Protein AF-A0A0J0XTD5-F1 (afdb_monomer)

Organism: NCBI:txid879819

Structure (mmCIF, N/CA/C/O backbone):
data_AF-A0A0J0XTD5-F1
#
_entry.id   AF-A0A0J0XTD5-F1
#
loop_
_atom_site.group_PDB
_atom_site.id
_atom_site.type_symbol
_atom_site.label_atom_id
_atom_site.label_alt_id
_atom_site.label_comp_id
_atom_site.label_asym_id
_atom_site.label_entity_id
_atom_site.label_seq_id
_atom_site.pdbx_PDB_ins_code
_atom_site.Cartn_x
_atom_site.Cartn_y
_atom_site.Cartn_z
_atom_site.occupancy
_atom_site.B_iso_or_equiv
_atom_site.auth_seq_id
_atom_site.auth_comp_id
_atom_site.auth_asym_id
_atom_site.auth_atom_id
_atom_site.pdbx_PDB_model_num
ATOM 1 N N . MET A 1 1 ? -25.592 6.032 63.368 1.00 47.72 1 MET A N 1
ATOM 2 C CA . MET A 1 1 ? -24.732 6.881 62.519 1.00 47.72 1 MET A CA 1
ATOM 3 C C . MET A 1 1 ? -25.110 6.630 61.071 1.00 47.72 1 MET A C 1
ATOM 5 O O . MET A 1 1 ? -24.790 5.576 60.544 1.00 47.72 1 MET A O 1
ATOM 9 N N . GLN A 1 2 ? -25.901 7.525 60.478 1.00 48.59 2 GLN A N 1
ATOM 10 C CA . GLN A 1 2 ? -26.311 7.424 59.077 1.00 48.59 2 GLN A CA 1
ATOM 11 C C . GLN A 1 2 ? -25.206 8.039 58.216 1.00 48.59 2 GLN A C 1
ATOM 13 O O . GLN A 1 2 ? -24.949 9.238 58.296 1.00 48.59 2 GLN A O 1
ATOM 18 N N . GLY A 1 3 ? -24.509 7.197 57.453 1.00 54.25 3 GLY A N 1
ATOM 19 C CA . GLY A 1 3 ? -23.505 7.636 56.493 1.00 54.25 3 GLY A CA 1
ATOM 20 C C . GLY A 1 3 ? -24.192 8.341 55.332 1.00 54.25 3 GLY A C 1
ATOM 21 O O . GLY A 1 3 ? -24.897 7.703 54.554 1.00 54.25 3 GLY A O 1
ATOM 22 N N . GLN A 1 4 ? -24.002 9.655 55.228 1.00 53.06 4 GLN A N 1
ATOM 23 C CA . GLN A 1 4 ? -24.397 10.401 54.042 1.00 53.06 4 GLN A CA 1
ATOM 24 C C . GLN A 1 4 ? -23.595 9.878 52.848 1.00 53.06 4 GLN A C 1
ATOM 26 O O . GLN A 1 4 ? -22.388 10.102 52.744 1.00 53.06 4 GLN A O 1
ATOM 31 N N . GLN A 1 5 ? -24.267 9.155 51.953 1.00 59.06 5 GLN A N 1
ATOM 32 C CA . GLN A 1 5 ? -23.714 8.801 50.655 1.00 59.06 5 GLN A CA 1
ATOM 33 C C . GLN A 1 5 ? -23.604 10.084 49.832 1.00 59.06 5 GLN A C 1
ATOM 35 O O . GLN A 1 5 ? -24.597 10.674 49.409 1.00 59.06 5 GLN A O 1
ATOM 40 N N . LYS A 1 6 ? -22.368 10.546 49.665 1.00 65.81 6 LYS A N 1
ATOM 41 C CA . LYS A 1 6 ? -22.015 11.700 48.847 1.00 65.81 6 LYS A CA 1
ATOM 42 C C . LYS A 1 6 ? -22.257 11.318 47.384 1.00 65.81 6 LYS A C 1
ATOM 44 O O . LYS A 1 6 ? -21.452 10.601 46.796 1.00 65.81 6 LYS A O 1
ATOM 49 N N . LEU A 1 7 ? -23.387 11.751 46.826 1.00 6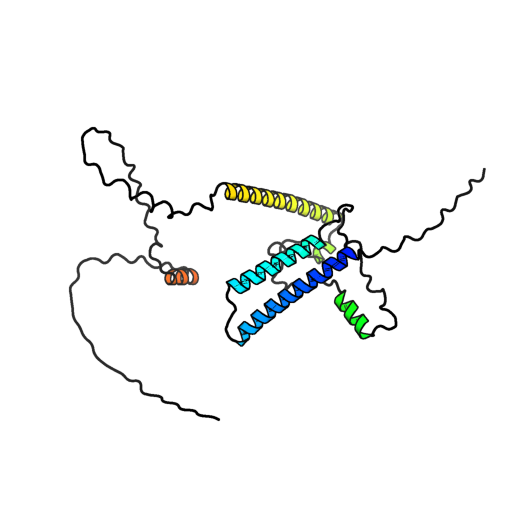3.31 7 LEU A N 1
ATOM 50 C CA . LEU A 1 7 ? -23.692 11.619 45.402 1.00 63.31 7 LEU A CA 1
ATOM 51 C C . LEU A 1 7 ? -22.594 12.341 44.615 1.00 63.31 7 LEU A C 1
ATOM 53 O O . LEU A 1 7 ? -22.475 13.565 44.677 1.00 63.31 7 LEU A O 1
ATOM 57 N N . VAL A 1 8 ? -21.747 11.573 43.933 1.00 76.06 8 VAL A N 1
ATOM 58 C CA . VAL A 1 8 ? -20.749 12.131 43.023 1.0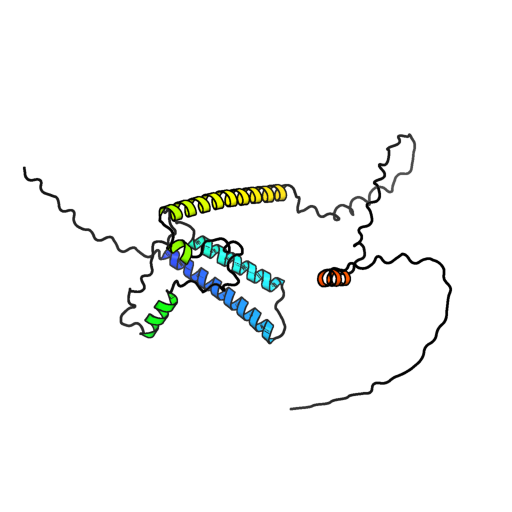0 76.06 8 VAL A CA 1
ATOM 59 C C . VAL A 1 8 ? -21.522 12.702 41.831 1.00 76.06 8 VAL A C 1
ATOM 61 O O . VAL A 1 8 ? -22.311 11.967 41.233 1.00 76.06 8 VAL A O 1
ATOM 64 N N . PRO A 1 9 ? -21.366 13.995 41.500 1.00 71.69 9 PRO A N 1
ATOM 65 C CA . PRO A 1 9 ? -22.047 14.577 40.355 1.00 71.69 9 PRO A CA 1
ATOM 66 C C . PRO A 1 9 ? -21.631 13.821 39.093 1.00 71.69 9 PRO A C 1
ATOM 68 O O . PRO A 1 9 ? -20.442 13.686 38.801 1.00 71.69 9 PRO A O 1
ATOM 71 N N . PHE A 1 10 ? -22.621 13.301 38.368 1.00 71.44 10 PHE A N 1
ATOM 72 C CA . PHE A 1 10 ? -22.417 12.693 37.062 1.00 71.44 10 PHE A CA 1
ATOM 73 C C . PHE A 1 10 ? -21.942 13.786 36.102 1.00 71.44 10 PHE A C 1
ATOM 75 O O . PHE A 1 10 ? -22.726 14.621 35.653 1.00 71.44 10 PHE A O 1
ATOM 82 N N . VAL A 1 11 ? -20.638 13.815 35.836 1.00 72.75 11 VAL A N 1
ATOM 83 C CA . VAL A 1 11 ? -20.057 14.650 34.788 1.00 72.75 11 VAL A CA 1
ATOM 84 C C . VAL A 1 11 ? -20.142 13.836 33.499 1.00 72.75 11 VAL A C 1
ATOM 86 O O . VAL A 1 11 ? -19.508 12.779 33.430 1.00 72.75 11 VAL A O 1
ATOM 89 N N . PRO A 1 12 ? -20.930 14.260 32.494 1.00 65.44 12 PRO A N 1
ATOM 90 C CA . PRO A 1 12 ? -20.947 13.566 31.217 1.00 65.44 12 PRO A CA 1
ATOM 91 C C . PRO A 1 12 ? -19.528 13.576 30.625 1.00 65.44 12 PRO A C 1
ATOM 93 O O . PRO A 1 12 ? -18.837 14.596 30.729 1.00 65.44 12 PRO A O 1
ATOM 96 N N . PRO A 1 13 ? -19.066 12.463 30.027 1.00 68.81 13 PRO A N 1
ATOM 97 C CA . PRO A 1 13 ? -17.755 12.422 29.397 1.00 68.81 13 PRO A CA 1
ATOM 98 C C . PRO A 1 13 ? -17.677 13.517 28.332 1.00 68.81 13 PRO A C 1
ATOM 100 O O . PRO A 1 13 ? -18.601 13.685 27.531 1.00 68.81 13 PRO A O 1
ATOM 103 N N . ALA A 1 14 ? -16.587 14.287 28.353 1.00 61.84 14 ALA A N 1
ATOM 104 C CA . ALA A 1 14 ? -16.346 15.317 27.355 1.00 61.84 14 ALA A CA 1
ATOM 105 C C . ALA A 1 14 ? -16.424 14.698 25.946 1.00 61.84 14 ALA A C 1
ATOM 107 O O . ALA A 1 14 ? -15.951 13.572 25.754 1.00 61.84 14 ALA A O 1
ATOM 108 N N . PRO A 1 15 ? -17.019 15.397 24.964 1.00 59.22 15 PRO A N 1
ATOM 109 C CA . PRO A 1 15 ? -17.103 14.885 23.606 1.00 59.22 15 PRO A CA 1
ATOM 110 C C . PRO A 1 15 ? -15.694 14.599 23.088 1.00 59.22 15 PRO A C 1
ATOM 112 O O . PRO A 1 15 ? -14.804 15.445 23.183 1.00 59.22 15 PRO A O 1
ATOM 115 N N . VAL A 1 16 ? -15.494 13.392 22.558 1.00 62.69 16 VAL A N 1
ATOM 116 C CA . VAL A 1 16 ? -14.210 12.964 21.999 1.00 62.69 16 VAL A CA 1
ATOM 117 C C . VAL A 1 16 ? -13.894 13.877 20.812 1.00 62.69 16 VAL A C 1
ATOM 119 O O . VAL A 1 16 ? -14.582 13.847 19.790 1.00 62.69 16 VAL A O 1
ATOM 122 N N . GLY A 1 17 ? -12.913 14.764 20.974 1.00 64.75 17 GLY A N 1
ATOM 123 C CA . GLY A 1 17 ? -12.526 15.714 19.937 1.00 64.75 17 GLY A CA 1
ATOM 124 C C . GLY A 1 17 ? -11.797 14.986 18.818 1.00 64.75 17 GLY A C 1
ATOM 125 O O . GLY A 1 17 ? -10.752 14.402 19.069 1.00 64.75 17 GLY A O 1
ATOM 126 N N . ILE A 1 18 ? -12.335 15.020 17.596 1.00 68.50 18 ILE A N 1
ATOM 127 C CA . ILE A 1 18 ? -11.693 14.443 16.403 1.00 68.50 18 ILE A CA 1
ATOM 128 C C . ILE A 1 18 ? -10.235 14.931 16.345 1.00 68.50 18 ILE A C 1
ATOM 130 O O . ILE A 1 18 ? -10.001 16.124 16.567 1.00 68.50 18 ILE A O 1
ATOM 134 N N . PRO A 1 19 ? -9.243 14.071 16.045 1.00 73.88 19 PRO A N 1
ATOM 135 C CA . PRO A 1 19 ? -7.852 14.478 15.976 1.00 73.88 19 PRO A CA 1
ATOM 136 C C . PRO A 1 19 ? -7.659 15.219 14.651 1.00 73.88 19 PRO A C 1
ATOM 138 O O . PRO A 1 19 ? -7.168 14.666 13.669 1.00 73.88 19 PRO A O 1
ATOM 141 N N . ILE A 1 20 ? -8.093 16.483 14.621 1.00 76.69 20 ILE A N 1
ATOM 142 C CA . ILE A 1 20 ? -8.143 17.332 13.425 1.00 76.69 20 ILE A CA 1
ATOM 143 C C . ILE A 1 20 ? -6.776 17.369 12.740 1.00 76.69 20 ILE A C 1
ATOM 145 O O . ILE A 1 20 ? -6.716 17.267 11.523 1.00 76.69 20 ILE A O 1
ATOM 149 N N . ALA A 1 21 ? -5.685 17.414 13.509 1.00 78.12 21 ALA A N 1
ATOM 150 C CA . ALA A 1 21 ? -4.327 17.389 12.971 1.00 78.12 21 ALA A CA 1
ATOM 151 C C . ALA A 1 21 ? -4.025 16.117 12.154 1.00 78.12 21 ALA A C 1
ATOM 153 O O . ALA A 1 21 ? -3.429 16.209 11.086 1.00 78.12 21 ALA A O 1
ATOM 154 N N . ALA A 1 22 ? -4.477 14.943 12.613 1.00 77.12 22 ALA A N 1
ATOM 155 C CA . ALA A 1 22 ? -4.271 13.682 11.898 1.00 77.12 22 ALA A CA 1
ATOM 156 C C . ALA A 1 22 ? -5.112 13.612 10.614 1.00 77.12 22 ALA A C 1
ATOM 158 O O . ALA A 1 22 ? -4.646 13.123 9.586 1.00 77.12 22 AL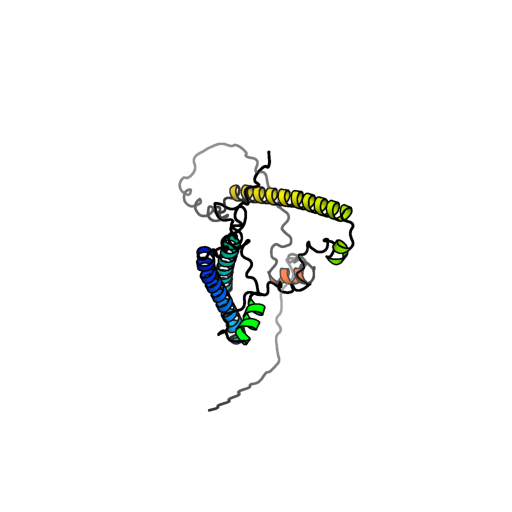A A O 1
ATOM 159 N N . VAL A 1 23 ? -6.338 14.142 10.652 1.00 79.38 23 VAL A N 1
ATOM 160 C CA . VAL A 1 23 ? -7.208 14.235 9.469 1.00 79.38 23 VAL A CA 1
ATOM 161 C C . VAL A 1 23 ? -6.644 15.237 8.455 1.00 79.38 23 VAL A C 1
ATOM 163 O O . VAL A 1 23 ? -6.591 14.943 7.263 1.00 79.38 23 VAL A O 1
ATOM 166 N N . GLN A 1 24 ? -6.161 16.391 8.921 1.00 83.88 24 GLN A N 1
ATOM 167 C CA . GLN A 1 24 ? -5.566 17.434 8.083 1.00 83.88 24 GLN A CA 1
ATOM 168 C C . GLN A 1 24 ? -4.297 16.972 7.363 1.00 83.88 24 GLN A C 1
ATOM 170 O O . GLN A 1 24 ? -4.036 17.452 6.266 1.00 83.88 24 GLN A O 1
ATOM 175 N N . SER A 1 25 ? -3.529 16.038 7.929 1.00 83.44 25 SER A N 1
ATOM 176 C CA . SER A 1 25 ? -2.391 15.423 7.235 1.00 83.44 25 SER A CA 1
ATOM 177 C C . SER A 1 25 ? -2.792 14.253 6.334 1.00 83.44 25 SER A C 1
ATOM 179 O O . SER A 1 25 ? -2.176 14.058 5.289 1.00 83.44 25 SER A O 1
ATOM 181 N N . LEU A 1 26 ? -3.823 13.484 6.705 1.00 84.12 26 LEU A N 1
ATOM 182 C CA . LEU A 1 26 ? -4.272 12.321 5.935 1.00 84.12 26 LEU A CA 1
ATOM 183 C C . LEU A 1 26 ? -4.930 12.725 4.609 1.00 84.12 26 LEU A C 1
ATOM 185 O O . LEU A 1 26 ? -4.644 12.127 3.575 1.00 84.12 26 LEU A O 1
ATOM 189 N N . VAL A 1 27 ? -5.796 13.742 4.624 1.00 85.62 27 VAL A N 1
ATOM 190 C CA . VAL A 1 27 ? -6.569 14.154 3.439 1.00 85.62 27 VAL A CA 1
ATOM 191 C C . VAL A 1 27 ? -5.666 14.556 2.259 1.00 85.62 27 VAL A C 1
ATOM 193 O O . VAL A 1 27 ? -5.860 14.011 1.171 1.00 85.62 27 VAL A O 1
ATOM 196 N N . PRO A 1 28 ? -4.640 15.416 2.422 1.00 87.75 28 PRO A N 1
ATOM 197 C CA . PRO A 1 28 ? -3.710 15.736 1.338 1.00 87.75 28 PRO A CA 1
ATOM 198 C C . PRO A 1 28 ? -2.923 14.517 0.833 1.00 87.75 28 PRO A C 1
ATOM 200 O O . PRO A 1 28 ? -2.685 14.389 -0.369 1.00 87.75 28 PRO A O 1
ATOM 203 N N . GLN A 1 29 ? -2.538 13.593 1.721 1.00 85.12 29 GLN A N 1
ATOM 204 C CA . GLN A 1 29 ? -1.819 12.374 1.328 1.00 85.12 29 GLN A CA 1
ATOM 205 C C . GLN A 1 29 ? -2.706 11.422 0.512 1.00 85.12 29 GLN A C 1
ATOM 207 O O . GLN A 1 29 ? -2.264 10.868 -0.494 1.00 85.12 29 GLN A O 1
ATOM 212 N N . LEU A 1 30 ? -3.977 11.271 0.891 1.00 88.44 30 LEU A N 1
ATOM 213 C CA . LEU A 1 30 ? -4.950 10.516 0.101 1.00 88.44 30 LEU A CA 1
ATOM 214 C C . LEU A 1 30 ? -5.196 11.179 -1.256 1.00 88.44 30 LEU A C 1
ATOM 216 O O . LEU A 1 30 ? -5.129 10.501 -2.275 1.00 88.44 30 LEU A O 1
ATOM 220 N N . ALA A 1 31 ? -5.408 12.497 -1.289 1.00 89.31 31 ALA A N 1
ATOM 221 C CA . ALA A 1 31 ? -5.654 13.234 -2.528 1.00 89.31 31 ALA A CA 1
ATOM 222 C C . ALA A 1 31 ? -4.495 13.097 -3.529 1.00 89.31 31 ALA A C 1
ATOM 224 O O . ALA A 1 31 ? -4.711 12.821 -4.707 1.00 89.31 31 ALA A O 1
ATOM 225 N N . THR A 1 32 ? -3.256 13.235 -3.053 1.00 89.75 32 THR A N 1
ATOM 226 C CA . THR A 1 32 ? -2.055 13.062 -3.887 1.00 89.75 32 THR A CA 1
ATOM 227 C C . THR A 1 32 ? -1.895 11.626 -4.387 1.00 89.75 32 THR A C 1
ATOM 229 O O . THR A 1 32 ? -1.539 11.424 -5.545 1.00 89.75 32 THR A O 1
ATOM 232 N N . THR A 1 33 ? -2.212 10.626 -3.562 1.00 89.88 33 THR A N 1
ATOM 233 C CA . THR A 1 33 ? -2.178 9.208 -3.963 1.00 89.88 33 THR A CA 1
ATOM 234 C C . THR A 1 33 ? -3.253 8.885 -5.004 1.00 89.88 33 THR A C 1
ATOM 236 O O . THR A 1 33 ? -2.969 8.205 -5.985 1.00 89.88 33 THR A O 1
ATOM 239 N N . ILE A 1 34 ? -4.472 9.408 -4.838 1.00 90.00 34 ILE A N 1
ATOM 240 C CA . ILE A 1 34 ? -5.562 9.256 -5.816 1.00 90.00 34 ILE A CA 1
ATOM 241 C C . ILE A 1 34 ? -5.163 9.880 -7.155 1.00 90.00 34 ILE A C 1
ATOM 243 O O . ILE A 1 34 ? -5.268 9.228 -8.190 1.00 90.00 34 ILE A O 1
ATOM 247 N N . ASN A 1 35 ? -4.624 11.100 -7.132 1.00 92.38 35 ASN A N 1
ATOM 248 C CA . ASN A 1 35 ? -4.185 11.779 -8.346 1.00 92.38 35 ASN A CA 1
ATOM 249 C C . ASN A 1 35 ? -3.097 10.994 -9.104 1.00 92.38 35 ASN A C 1
ATOM 251 O O . ASN A 1 35 ? -3.114 10.939 -10.334 1.00 92.38 35 ASN A O 1
ATOM 255 N N . ASP A 1 36 ? -2.167 10.348 -8.396 1.00 90.38 36 ASP A N 1
ATOM 256 C CA . ASP A 1 36 ? -1.168 9.487 -9.038 1.00 90.38 36 ASP A CA 1
ATOM 257 C C . ASP A 1 36 ? -1.796 8.248 -9.686 1.00 90.38 36 ASP A C 1
ATOM 259 O O . ASP A 1 36 ? -1.406 7.880 -10.797 1.00 90.38 36 ASP A O 1
ATOM 263 N N . ILE A 1 37 ? -2.769 7.617 -9.016 1.00 92.31 37 ILE A N 1
ATOM 264 C CA . ILE A 1 37 ? -3.512 6.470 -9.556 1.00 92.31 37 ILE A CA 1
ATOM 265 C C . ILE A 1 37 ? -4.235 6.879 -10.837 1.00 92.31 37 ILE A C 1
ATOM 267 O O . ILE A 1 37 ? -4.151 6.173 -11.842 1.00 92.31 37 ILE A O 1
ATOM 271 N N . ASP A 1 38 ? -4.917 8.020 -10.826 1.00 92.38 38 ASP A N 1
ATOM 272 C CA . ASP A 1 38 ? -5.653 8.506 -11.991 1.00 92.38 38 ASP A CA 1
ATOM 273 C C . ASP A 1 38 ? -4.710 8.900 -13.130 1.00 92.38 38 ASP A C 1
ATOM 275 O O . ASP A 1 38 ? -4.982 8.604 -14.297 1.00 92.38 38 ASP A O 1
ATOM 279 N N . THR A 1 39 ? -3.546 9.467 -12.808 1.00 89.75 39 THR A N 1
ATOM 280 C CA . THR A 1 39 ? -2.500 9.746 -13.798 1.00 89.75 39 THR A CA 1
ATOM 281 C C . THR A 1 39 ? -1.980 8.451 -14.430 1.00 89.75 39 THR A C 1
ATOM 283 O O . THR A 1 39 ? -1.859 8.372 -15.654 1.00 89.75 39 THR A O 1
ATOM 286 N N . LEU A 1 40 ? -1.711 7.415 -13.628 1.00 90.44 40 LEU A N 1
ATOM 287 C CA . LEU A 1 40 ? -1.269 6.106 -14.117 1.00 90.44 40 LEU A CA 1
ATOM 288 C C . LEU A 1 40 ? -2.343 5.445 -14.992 1.00 90.44 40 LEU A C 1
ATOM 290 O O . LEU A 1 40 ? -2.041 4.980 -16.089 1.00 90.44 40 LEU A O 1
ATOM 294 N N . LYS A 1 41 ? -3.607 5.458 -14.554 1.00 91.38 41 LYS A N 1
ATOM 295 C CA . LYS A 1 41 ? -4.744 4.960 -15.344 1.00 91.38 41 LYS A CA 1
ATOM 296 C C . LYS A 1 41 ? -4.860 5.684 -16.678 1.00 91.38 41 LYS A C 1
ATOM 298 O O . LYS A 1 41 ? -5.023 5.036 -17.708 1.00 91.38 41 LYS A O 1
ATOM 303 N N . THR A 1 42 ? -4.738 7.010 -16.668 1.00 90.62 42 THR A N 1
ATOM 304 C CA . THR A 1 42 ? -4.802 7.827 -17.884 1.00 90.62 42 THR A CA 1
ATOM 305 C C . THR A 1 42 ? -3.699 7.420 -18.857 1.00 90.62 42 THR A C 1
ATOM 307 O O . THR A 1 42 ? -3.978 7.207 -20.032 1.00 90.62 42 THR A O 1
ATOM 310 N N . GLN A 1 43 ? -2.473 7.204 -18.378 1.00 88.25 43 GLN A N 1
ATOM 311 C CA . GLN A 1 43 ? -1.361 6.750 -19.218 1.00 88.25 43 GLN A CA 1
ATOM 312 C C . GLN A 1 43 ? -1.566 5.349 -19.793 1.00 88.25 43 GLN A C 1
ATOM 314 O O . GLN A 1 43 ? -1.309 5.133 -20.976 1.00 88.25 43 GLN A O 1
ATOM 319 N N . LEU A 1 44 ? -2.075 4.416 -18.987 1.00 89.00 44 LEU A N 1
ATOM 320 C CA . LEU A 1 44 ? -2.417 3.072 -19.453 1.00 89.00 44 LEU A CA 1
ATOM 321 C C . LEU A 1 44 ? -3.527 3.119 -20.513 1.00 89.00 44 LEU A C 1
ATOM 323 O O . LEU A 1 44 ? -3.434 2.453 -21.542 1.00 89.00 44 LEU A O 1
ATOM 327 N N . SER A 1 45 ? -4.549 3.952 -20.301 1.00 89.81 45 SER A N 1
ATOM 328 C CA . SER A 1 45 ? -5.642 4.126 -21.261 1.00 89.81 45 SER A CA 1
ATOM 329 C C . SER A 1 45 ? -5.187 4.806 -22.557 1.00 89.81 45 SER A C 1
ATOM 331 O O . SER A 1 45 ? -5.584 4.381 -23.639 1.00 89.81 45 SER A O 1
ATOM 333 N N . ALA A 1 46 ? -4.299 5.801 -22.472 1.00 86.25 46 ALA A N 1
ATOM 334 C CA . ALA A 1 46 ? -3.745 6.494 -23.630 1.00 86.25 46 ALA A CA 1
ATOM 335 C C . ALA A 1 46 ? -2.863 5.567 -24.479 1.00 86.25 46 ALA A C 1
ATOM 337 O O . ALA A 1 46 ? -2.938 5.613 -25.707 1.00 86.25 46 ALA A O 1
ATOM 338 N N . GLY A 1 47 ? -2.084 4.689 -23.837 1.00 82.31 47 GLY A N 1
ATOM 339 C CA . GLY A 1 47 ? -1.284 3.685 -24.539 1.00 82.31 47 GLY A CA 1
ATOM 340 C C . GLY A 1 47 ? -2.134 2.655 -25.283 1.00 82.31 47 GLY A C 1
ATOM 341 O O . GLY A 1 47 ? -1.779 2.251 -26.388 1.00 82.31 47 GLY A O 1
ATOM 342 N N . ASN A 1 48 ? -3.301 2.302 -24.735 1.00 81.81 48 ASN A N 1
ATOM 343 C CA . ASN A 1 48 ? -4.244 1.398 -25.394 1.00 81.81 48 ASN A CA 1
ATOM 344 C C . ASN A 1 48 ? -4.884 2.019 -26.652 1.00 81.81 48 ASN A C 1
ATOM 346 O O . ASN A 1 48 ? -5.130 1.318 -27.627 1.00 81.81 48 ASN A O 1
ATOM 350 N N . VAL A 1 49 ? -5.144 3.332 -26.650 1.00 84.88 49 VAL A N 1
ATOM 351 C CA . VAL A 1 49 ? -5.780 4.028 -27.786 1.00 84.88 49 VAL A CA 1
ATOM 352 C C . VAL A 1 49 ? -4.778 4.356 -28.897 1.00 84.88 49 VAL A C 1
ATOM 354 O O . VAL A 1 49 ? -5.111 4.238 -30.073 1.00 84.88 49 VAL A O 1
ATOM 357 N N . ASN A 1 50 ? -3.547 4.734 -28.545 1.00 82.75 50 ASN A N 1
ATOM 358 C CA . ASN A 1 50 ? -2.543 5.197 -29.512 1.00 82.75 50 ASN A CA 1
ATOM 359 C C . ASN A 1 50 ? -1.552 4.106 -29.957 1.00 82.75 50 ASN A C 1
ATOM 361 O O . ASN A 1 50 ? -0.617 4.410 -30.696 1.00 82.75 50 ASN A O 1
ATOM 365 N N . ALA A 1 51 ? -1.712 2.865 -29.476 1.00 80.00 51 ALA A N 1
ATOM 366 C CA . ALA A 1 51 ? -0.765 1.749 -29.631 1.00 80.00 51 ALA A CA 1
ATOM 367 C C . ALA A 1 51 ? 0.674 2.046 -29.152 1.00 80.00 51 ALA A C 1
ATOM 369 O O . ALA A 1 51 ? 1.590 1.252 -29.362 1.00 80.00 51 ALA A O 1
ATOM 370 N N . THR A 1 52 ? 0.884 3.176 -28.480 1.00 82.50 52 THR A N 1
ATOM 371 C CA . THR A 1 52 ? 2.155 3.591 -27.898 1.00 82.50 52 THR A CA 1
ATOM 372 C C . THR A 1 52 ? 2.089 3.373 -26.399 1.00 82.50 52 THR A C 1
ATOM 374 O O . THR A 1 52 ? 1.712 4.251 -25.622 1.00 82.50 52 THR A O 1
ATOM 377 N N . PHE A 1 53 ? 2.429 2.159 -25.973 1.00 84.31 53 PHE A N 1
ATOM 378 C CA . PHE A 1 53 ? 2.585 1.893 -24.550 1.00 84.31 53 PHE A CA 1
ATOM 379 C C . PHE A 1 53 ? 3.688 2.791 -23.969 1.00 84.31 53 PHE A C 1
ATOM 381 O O . PHE A 1 53 ? 4.724 2.983 -24.6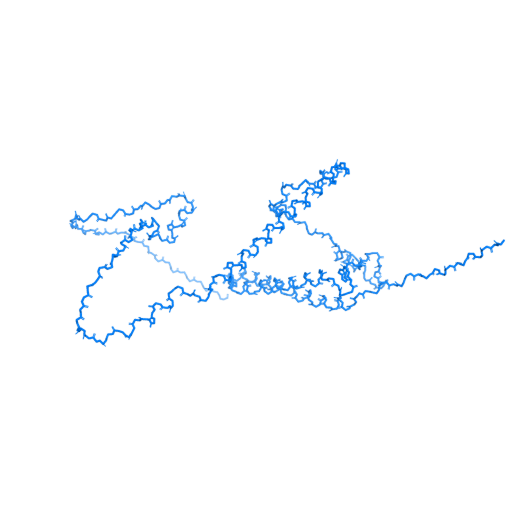14 1.00 84.31 53 PHE A O 1
ATOM 388 N N . PRO A 1 54 ? 3.488 3.358 -22.765 1.00 87.62 54 PRO A N 1
ATOM 389 C CA . PRO A 1 54 ? 4.562 4.050 -22.066 1.00 87.62 54 PRO A CA 1
ATOM 390 C C . PRO A 1 54 ? 5.752 3.105 -21.875 1.00 87.62 54 PRO A C 1
ATOM 392 O O . PRO A 1 54 ? 5.574 1.892 -21.738 1.00 87.62 54 PRO A O 1
ATOM 395 N N . SER A 1 55 ? 6.968 3.660 -21.852 1.00 90.38 55 SER A N 1
ATOM 396 C CA . SER A 1 55 ? 8.160 2.851 -21.608 1.00 90.38 55 SER A CA 1
ATOM 397 C C . SER A 1 55 ? 8.047 2.126 -20.268 1.00 90.38 55 SER A C 1
ATOM 399 O O . SER A 1 55 ? 7.473 2.649 -19.304 1.00 90.38 55 SER A O 1
ATOM 401 N N . TRP A 1 56 ? 8.611 0.921 -20.206 1.00 91.50 56 TRP A N 1
ATOM 402 C CA . TRP A 1 56 ? 8.630 0.120 -18.986 1.00 91.50 56 TRP A CA 1
ATOM 403 C C . TRP A 1 56 ? 9.236 0.891 -17.807 1.00 91.50 56 TRP A C 1
ATOM 405 O O . TRP A 1 56 ? 8.668 0.886 -16.718 1.00 91.50 56 TRP A O 1
ATOM 415 N N . ASP A 1 57 ? 10.296 1.664 -18.050 1.00 93.62 57 ASP A N 1
ATOM 416 C CA . ASP A 1 57 ? 10.913 2.528 -17.039 1.00 93.62 57 ASP A CA 1
ATOM 417 C C . ASP A 1 57 ? 9.945 3.584 -16.495 1.00 93.62 57 ASP A C 1
ATOM 419 O O . ASP A 1 57 ? 9.882 3.805 -15.286 1.00 93.62 57 ASP A O 1
ATOM 423 N N . THR A 1 58 ? 9.125 4.197 -17.358 1.00 89.25 58 THR A N 1
ATOM 424 C CA . THR A 1 58 ? 8.120 5.186 -16.927 1.00 89.25 58 THR A CA 1
ATOM 425 C C . THR A 1 58 ? 7.050 4.535 -16.053 1.00 89.25 58 THR A C 1
ATOM 427 O O . THR A 1 58 ? 6.623 5.114 -15.049 1.00 89.25 58 THR A O 1
ATOM 430 N N . LEU A 1 59 ? 6.611 3.326 -16.418 1.00 90.81 59 LEU A N 1
ATOM 431 C CA . LEU A 1 59 ? 5.647 2.561 -15.630 1.00 90.81 59 LEU A CA 1
ATOM 432 C C . LEU A 1 59 ? 6.232 2.160 -14.276 1.00 90.81 59 LEU A C 1
ATOM 434 O O . LEU A 1 59 ? 5.588 2.388 -13.252 1.00 90.81 59 LEU A O 1
ATOM 438 N N . LEU A 1 60 ? 7.457 1.630 -14.252 1.00 92.19 60 LEU A N 1
ATOM 439 C CA . LEU A 1 60 ? 8.150 1.251 -13.022 1.00 92.19 60 LEU A CA 1
ATOM 440 C C . LEU A 1 60 ? 8.389 2.448 -12.104 1.00 92.19 60 LEU A C 1
ATOM 442 O O . LEU A 1 60 ? 8.105 2.368 -10.910 1.00 92.19 60 LEU A O 1
ATOM 446 N N . GLN A 1 61 ? 8.858 3.576 -12.637 1.00 92.69 61 GLN A N 1
ATOM 447 C CA . GLN A 1 61 ? 9.070 4.797 -11.860 1.00 92.69 61 GLN A CA 1
ATOM 448 C C . GLN A 1 61 ? 7.766 5.284 -11.210 1.00 92.69 61 GLN A C 1
ATOM 450 O O . GLN A 1 61 ? 7.746 5.686 -10.046 1.00 92.69 61 GLN A O 1
ATOM 455 N N . ARG A 1 62 ? 6.644 5.227 -11.934 1.00 89.81 62 ARG A N 1
ATOM 456 C CA . ARG A 1 62 ? 5.340 5.639 -11.390 1.00 89.81 62 ARG A CA 1
ATOM 457 C C . ARG A 1 62 ? 4.784 4.637 -10.394 1.00 89.81 62 ARG A C 1
ATOM 459 O O . ARG A 1 62 ? 4.237 5.044 -9.373 1.00 89.81 62 ARG A O 1
ATOM 466 N N . TYR A 1 63 ? 4.955 3.348 -10.661 1.00 92.44 63 TYR A N 1
ATOM 467 C CA . TYR A 1 63 ? 4.540 2.291 -9.752 1.00 92.44 63 TYR A CA 1
ATOM 468 C C . TYR A 1 63 ? 5.315 2.343 -8.431 1.00 92.44 63 TYR A C 1
ATOM 470 O O . TYR A 1 63 ? 4.711 2.287 -7.366 1.00 92.44 63 TYR A O 1
ATOM 478 N N . THR A 1 64 ? 6.636 2.511 -8.479 1.00 92.81 64 THR A N 1
ATOM 479 C CA . THR A 1 64 ? 7.481 2.638 -7.280 1.00 92.81 64 THR A CA 1
ATOM 480 C C . THR A 1 64 ? 7.132 3.881 -6.464 1.00 92.81 64 THR A C 1
ATOM 482 O O . THR A 1 64 ? 7.011 3.796 -5.240 1.00 92.81 64 THR A O 1
ATOM 485 N N . LEU A 1 65 ? 6.874 5.015 -7.124 1.00 90.81 65 LEU A N 1
ATOM 486 C CA . LEU A 1 65 ? 6.391 6.224 -6.460 1.00 90.81 65 LEU A CA 1
ATOM 487 C C . LEU A 1 65 ? 5.041 5.972 -5.773 1.00 90.81 65 LEU A C 1
ATOM 489 O O . LEU A 1 65 ? 4.903 6.267 -4.583 1.00 90.81 65 LEU A O 1
ATOM 493 N N . LEU A 1 66 ? 4.078 5.367 -6.472 1.00 92.31 66 LEU A N 1
ATOM 494 C CA . LEU A 1 66 ? 2.771 5.028 -5.908 1.00 92.31 66 LEU A CA 1
ATOM 495 C C . LEU A 1 66 ? 2.907 4.077 -4.711 1.00 92.31 66 LEU A C 1
ATOM 497 O O . LEU A 1 66 ? 2.317 4.317 -3.658 1.00 92.31 66 LEU A O 1
ATOM 501 N N . LEU A 1 67 ? 3.731 3.036 -4.840 1.00 91.12 67 LEU A N 1
ATOM 502 C CA . LEU A 1 67 ? 3.999 2.070 -3.780 1.00 91.12 67 LEU A CA 1
ATOM 503 C C . LEU A 1 67 ? 4.580 2.755 -2.538 1.00 91.12 67 LEU A C 1
ATOM 505 O O . LEU A 1 67 ? 4.111 2.500 -1.429 1.00 91.12 67 LEU A O 1
ATOM 509 N N . SER A 1 68 ? 5.537 3.671 -2.711 1.00 90.00 68 SER A N 1
ATOM 510 C CA . SER A 1 68 ? 6.122 4.428 -1.597 1.00 90.00 68 SER A CA 1
ATOM 511 C C . SER A 1 68 ? 5.078 5.281 -0.861 1.00 90.00 68 SER A C 1
ATOM 513 O O . SER A 1 68 ? 5.074 5.342 0.371 1.00 90.00 68 SER A O 1
ATOM 515 N N . ARG A 1 69 ? 4.131 5.886 -1.593 1.00 89.06 69 ARG A N 1
ATOM 516 C CA . ARG A 1 69 ? 3.045 6.685 -1.006 1.00 89.06 69 ARG A CA 1
ATOM 517 C C . ARG A 1 69 ? 2.032 5.818 -0.272 1.00 89.06 69 ARG A C 1
ATOM 519 O O . ARG A 1 69 ? 1.659 6.156 0.849 1.00 89.06 69 ARG A O 1
ATOM 526 N N . VAL A 1 70 ? 1.645 4.678 -0.844 1.00 89.50 70 VAL A N 1
ATOM 527 C CA . VAL A 1 70 ? 0.755 3.708 -0.186 1.00 89.50 70 VAL A CA 1
ATOM 528 C C . VAL A 1 70 ? 1.394 3.164 1.092 1.00 89.50 70 VAL A C 1
ATOM 530 O O . VAL A 1 70 ? 0.728 3.082 2.122 1.00 89.50 70 VAL A O 1
ATOM 533 N N . GLN A 1 71 ? 2.692 2.858 1.071 1.00 88.69 71 GLN A N 1
ATOM 534 C CA . GLN A 1 71 ? 3.424 2.440 2.269 1.00 88.69 71 GLN A CA 1
ATOM 535 C C . GLN A 1 71 ? 3.478 3.549 3.326 1.00 88.69 71 GLN A C 1
ATOM 537 O O . GLN A 1 71 ? 3.268 3.274 4.508 1.00 88.69 71 GLN A O 1
ATOM 542 N N . SER A 1 72 ? 3.707 4.801 2.919 1.00 86.25 72 SER A N 1
ATOM 543 C CA . SER A 1 72 ? 3.679 5.962 3.817 1.00 86.25 72 SER A CA 1
ATOM 544 C C . SER A 1 72 ? 2.303 6.152 4.465 1.00 86.25 72 SER A C 1
ATOM 546 O O . SER A 1 72 ? 2.213 6.270 5.686 1.00 86.25 72 SER A O 1
ATOM 548 N N . LEU A 1 73 ? 1.227 6.076 3.674 1.00 86.44 73 LEU A N 1
ATOM 549 C CA . LEU A 1 73 ? -0.158 6.124 4.152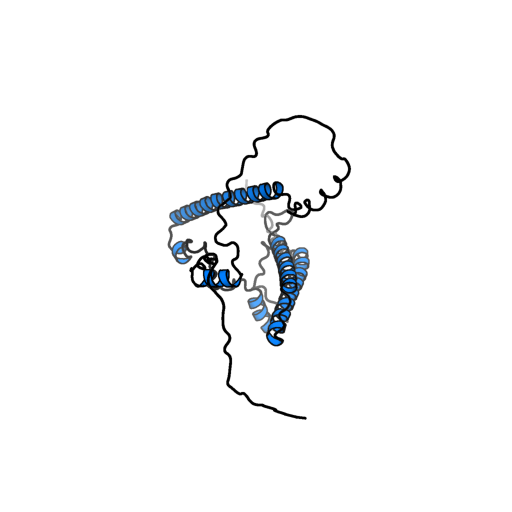 1.00 86.44 73 LEU A CA 1
ATOM 550 C C . LEU A 1 73 ? -0.460 4.980 5.120 1.00 86.44 73 LEU A C 1
ATOM 552 O O . LEU A 1 73 ? -0.977 5.211 6.211 1.00 86.44 73 LEU A O 1
ATOM 556 N N . SER A 1 74 ? -0.096 3.752 4.750 1.00 87.62 74 SER A N 1
ATOM 557 C CA . SER A 1 74 ? -0.275 2.576 5.600 1.00 87.62 74 SER A CA 1
ATOM 558 C C . SER A 1 74 ? 0.440 2.760 6.933 1.00 87.62 74 SER A C 1
ATOM 560 O O . SER A 1 74 ? -0.154 2.513 7.980 1.00 87.62 74 SER A O 1
ATOM 562 N N . LYS A 1 75 ? 1.693 3.230 6.906 1.00 85.75 75 LYS A N 1
ATOM 563 C CA . LYS A 1 75 ? 2.479 3.500 8.109 1.00 85.75 75 LYS A CA 1
ATOM 564 C C . LYS A 1 75 ? 1.833 4.600 8.943 1.00 85.75 75 LYS A C 1
ATOM 566 O O . LYS A 1 75 ? 1.727 4.442 10.153 1.00 85.75 75 LYS A O 1
ATOM 571 N N . PHE A 1 76 ? 1.372 5.684 8.327 1.00 83.81 76 PHE A N 1
ATOM 572 C CA . PHE A 1 76 ? 0.700 6.777 9.028 1.00 83.81 76 PHE A CA 1
ATOM 573 C C . PHE A 1 76 ? -0.563 6.295 9.756 1.00 83.81 76 PHE A C 1
ATOM 575 O O . PHE A 1 76 ? -0.751 6.606 10.929 1.00 83.81 76 PHE A O 1
ATOM 582 N N . ILE A 1 77 ? -1.384 5.476 9.093 1.00 82.38 77 ILE A N 1
ATOM 583 C CA . ILE A 1 77 ? -2.622 4.923 9.660 1.00 82.38 77 ILE A CA 1
ATOM 584 C C . ILE A 1 77 ? -2.324 3.914 10.778 1.00 82.38 77 ILE A C 1
ATOM 586 O O . ILE A 1 77 ? -3.050 3.873 11.769 1.00 82.38 77 ILE A O 1
ATOM 590 N N . SER A 1 78 ? -1.262 3.113 10.647 1.00 82.25 78 SER A N 1
ATOM 591 C CA . SER A 1 78 ? -0.912 2.080 11.628 1.00 82.25 78 SER A CA 1
ATOM 592 C C . SER A 1 78 ? -0.062 2.581 12.799 1.00 82.25 78 SER A C 1
ATOM 594 O O . SER A 1 78 ? 0.105 1.849 13.772 1.00 82.25 78 SER A O 1
ATOM 596 N N . THR A 1 79 ? 0.534 3.775 12.712 1.00 77.00 79 THR A N 1
ATOM 597 C CA . THR A 1 79 ? 1.471 4.260 13.736 1.00 77.00 79 THR A CA 1
ATOM 598 C C . THR A 1 79 ? 0.704 4.766 14.963 1.00 77.00 79 THR A C 1
ATOM 600 O O . THR A 1 79 ? -0.086 5.709 14.847 1.00 77.00 79 THR A O 1
ATOM 603 N N . PRO A 1 80 ? 0.928 4.184 16.157 1.00 67.44 80 PRO A N 1
ATOM 604 C CA . PRO A 1 80 ? 0.356 4.712 17.384 1.00 67.44 80 PRO A CA 1
ATOM 605 C C . PRO A 1 80 ? 0.991 6.073 17.729 1.00 67.44 80 PRO A C 1
ATOM 607 O O . PRO A 1 80 ? 2.191 6.274 17.516 1.00 67.44 80 PRO A O 1
ATOM 610 N N . PRO A 1 81 ? 0.217 7.036 18.259 1.00 69.50 81 PRO A N 1
ATOM 611 C CA . PRO A 1 81 ? 0.753 8.306 18.714 1.00 69.50 81 PRO A CA 1
ATOM 612 C C . PRO A 1 81 ? 1.689 8.086 19.918 1.00 69.50 81 PRO A C 1
ATOM 614 O O . PRO A 1 81 ? 1.495 7.147 20.689 1.00 69.50 81 PRO A O 1
ATOM 617 N N . PRO A 1 82 ? 2.656 8.987 20.169 1.00 65.25 82 PRO A N 1
ATOM 618 C CA . PRO A 1 82 ? 3.729 8.797 21.159 1.00 65.25 82 PRO A CA 1
ATOM 619 C C . PRO A 1 82 ? 3.265 8.649 22.622 1.00 65.25 82 PRO A C 1
ATOM 621 O O . PRO A 1 82 ? 4.082 8.385 23.498 1.00 65.25 82 PRO A O 1
ATOM 624 N N . LYS A 1 83 ? 1.972 8.842 22.909 1.00 68.75 83 LYS A N 1
ATOM 625 C CA . LYS A 1 83 ? 1.367 8.705 24.245 1.00 68.75 83 LYS A CA 1
ATOM 626 C C . LYS A 1 83 ? 0.259 7.641 24.311 1.00 68.75 83 LYS A C 1
ATOM 628 O O . LYS A 1 83 ? -0.454 7.595 25.307 1.00 68.75 83 LYS A O 1
ATOM 633 N N . GLY A 1 84 ? 0.079 6.826 23.268 1.00 60.81 84 GLY A N 1
ATOM 634 C CA . GLY A 1 84 ? -1.004 5.844 23.176 1.00 60.81 84 GLY A CA 1
ATOM 635 C C . GLY A 1 84 ? -0.530 4.483 22.674 1.00 60.81 84 GLY A C 1
ATOM 636 O O . GLY A 1 84 ? 0.466 4.381 21.967 1.00 60.81 84 GLY A O 1
ATOM 637 N N . THR A 1 85 ? -1.255 3.431 23.050 1.00 59.22 85 THR A N 1
ATOM 638 C CA . THR A 1 85 ? -1.041 2.059 22.559 1.00 59.22 85 THR A CA 1
ATOM 639 C C . THR A 1 85 ? -1.744 1.789 21.230 1.00 59.22 85 THR A C 1
ATOM 641 O O . THR A 1 85 ? -1.429 0.805 20.569 1.00 59.22 85 THR A O 1
ATOM 644 N N . GLU A 1 86 ? -2.677 2.654 20.829 1.00 63.69 86 GLU A N 1
ATOM 645 C CA . GLU A 1 86 ? -3.537 2.458 19.661 1.00 63.69 86 GLU A CA 1
ATOM 646 C C . GLU A 1 86 ? -3.429 3.622 18.665 1.00 63.69 86 GLU A C 1
ATOM 648 O O . GLU A 1 86 ? -3.175 4.755 19.080 1.00 63.69 86 GLU A O 1
ATOM 653 N N . PRO A 1 87 ? -3.613 3.370 17.354 1.00 70.50 87 PRO A N 1
ATOM 654 C CA . PRO A 1 87 ? -3.537 4.403 16.328 1.00 70.50 87 PRO A CA 1
ATOM 655 C C . PRO A 1 87 ? -4.496 5.561 16.601 1.00 70.50 87 PRO A C 1
ATOM 657 O O . PRO A 1 87 ? -5.622 5.363 17.054 1.00 70.50 87 PRO A O 1
ATOM 660 N N . ALA A 1 88 ? -4.083 6.783 16.251 1.00 66.50 88 ALA A N 1
ATOM 661 C CA . ALA A 1 88 ? -4.834 8.000 16.570 1.00 66.50 88 ALA A CA 1
ATOM 662 C C . ALA A 1 88 ? -6.277 8.001 16.029 1.00 66.50 88 ALA A C 1
ATOM 664 O O . ALA A 1 88 ? -7.142 8.642 16.615 1.00 66.50 88 ALA A O 1
ATOM 665 N N . LEU A 1 89 ? -6.537 7.284 14.931 1.00 68.56 89 LEU A N 1
ATOM 666 C CA . LEU A 1 89 ? -7.851 7.177 14.292 1.00 68.56 89 LEU A CA 1
ATOM 667 C C . LEU A 1 89 ? -8.654 5.943 14.742 1.00 68.56 89 LEU A C 1
ATOM 669 O O . LEU A 1 89 ? -9.842 5.872 14.451 1.00 68.56 89 LEU A O 1
ATOM 673 N N . ALA A 1 90 ? -8.053 5.000 15.479 1.00 68.88 90 ALA A N 1
ATOM 674 C CA . ALA A 1 90 ? -8.698 3.738 15.862 1.00 68.88 90 ALA A CA 1
ATOM 675 C C . ALA A 1 90 ? -9.898 3.935 16.806 1.00 68.88 90 ALA A C 1
ATOM 677 O O . ALA A 1 90 ? -10.871 3.189 16.744 1.00 68.88 90 ALA A O 1
ATOM 678 N N . HIS A 1 91 ? -9.860 4.976 17.641 1.00 62.47 91 HIS A N 1
ATOM 679 C CA . HIS A 1 91 ? -10.946 5.310 18.566 1.00 62.47 91 HIS A CA 1
ATOM 680 C C . HIS A 1 91 ? -12.061 6.162 17.937 1.00 62.47 91 HIS A C 1
ATOM 682 O O . HIS A 1 91 ? -13.078 6.415 18.585 1.00 62.47 91 HIS A O 1
ATOM 688 N N . TYR A 1 92 ? -11.886 6.627 16.696 1.00 64.56 92 TYR A N 1
ATOM 689 C CA . TYR A 1 92 ? -12.839 7.513 16.033 1.00 64.56 92 TYR A CA 1
ATOM 690 C C . TYR A 1 92 ? -13.680 6.724 15.041 1.00 64.56 92 TYR A C 1
ATOM 692 O O . TYR A 1 92 ? -13.326 6.549 13.879 1.00 64.56 92 TYR A O 1
ATOM 700 N N . LEU A 1 93 ? -14.839 6.275 15.511 1.00 62.28 93 LEU A N 1
ATOM 701 C CA . LEU A 1 93 ? -15.876 5.734 14.647 1.00 62.28 93 LEU A CA 1
ATOM 702 C C . LEU A 1 93 ? -16.663 6.902 14.050 1.00 62.28 93 LEU A C 1
ATOM 704 O O . LEU A 1 93 ? -17.337 7.645 14.768 1.00 62.28 93 LEU A O 1
ATOM 708 N N . VAL A 1 94 ? -16.587 7.065 12.729 1.00 63.84 94 VAL A N 1
ATOM 709 C CA . VAL A 1 94 ? -17.526 7.929 12.009 1.00 63.84 94 VAL A CA 1
ATOM 710 C C . VAL A 1 94 ? -18.884 7.245 12.088 1.00 63.84 94 VAL A C 1
ATOM 712 O O . VAL A 1 94 ? -19.147 6.269 11.393 1.00 63.84 94 VAL A O 1
ATOM 715 N N . HIS A 1 95 ? -19.719 7.701 13.019 1.00 56.69 95 HIS A N 1
ATOM 716 C CA . HIS A 1 95 ? -21.018 7.090 13.235 1.00 56.69 95 HIS A CA 1
ATOM 717 C C . HIS A 1 95 ? -21.951 7.473 12.078 1.00 56.69 95 HIS A C 1
ATOM 719 O O . HIS A 1 95 ? -22.255 8.660 11.922 1.00 56.69 95 HIS A O 1
ATOM 725 N N . PRO A 1 96 ? -22.449 6.502 11.294 1.00 58.38 96 PRO A N 1
ATOM 726 C CA . PRO A 1 96 ? -23.231 6.781 10.092 1.00 58.38 96 PRO A CA 1
ATOM 727 C C . PRO A 1 96 ? -24.604 7.397 10.428 1.00 58.38 96 PRO A C 1
ATOM 729 O O . PRO A 1 96 ? -25.249 7.990 9.577 1.00 58.38 96 PRO A O 1
ATOM 732 N N . LEU A 1 97 ? -25.035 7.334 11.696 1.00 55.41 97 LEU A N 1
ATOM 733 C CA . LEU A 1 97 ? -26.292 7.930 12.172 1.00 55.41 97 LEU A CA 1
ATOM 734 C C . LEU A 1 97 ? -26.146 9.353 12.730 1.00 55.41 97 LEU A C 1
ATOM 736 O O . LEU A 1 97 ? -27.032 9.801 13.454 1.00 55.41 97 LEU A O 1
ATOM 740 N N . ARG A 1 98 ? -25.037 10.061 12.473 1.00 58.94 98 ARG A N 1
ATOM 741 C CA . ARG A 1 98 ? -25.002 11.505 12.735 1.00 58.94 98 ARG A CA 1
ATOM 742 C C . ARG A 1 98 ? -25.536 12.197 11.479 1.00 58.94 98 ARG A C 1
ATOM 744 O O . ARG A 1 98 ? -24.794 12.271 10.502 1.00 58.94 98 ARG A O 1
ATOM 751 N N . PRO A 1 99 ? -26.810 12.634 11.464 1.00 59.00 99 PRO A N 1
ATOM 752 C CA . PRO A 1 99 ? -27.388 13.217 10.267 1.00 59.00 99 PRO A CA 1
ATOM 753 C C . PRO A 1 99 ? -26.562 14.435 9.859 1.00 59.00 99 PRO A C 1
ATOM 755 O O . PRO A 1 99 ? -26.131 15.222 10.711 1.00 59.00 99 PRO A O 1
ATOM 758 N N . LEU A 1 100 ? -26.338 14.566 8.551 1.00 66.38 100 LEU A N 1
ATOM 759 C CA . LEU A 1 100 ? -25.903 15.826 7.963 1.00 66.38 100 LEU A CA 1
ATOM 760 C C . LEU A 1 100 ? -26.870 16.931 8.415 1.00 66.38 100 LEU A C 1
ATOM 762 O O . LEU A 1 100 ? -28.014 16.657 8.791 1.00 66.38 100 LEU A O 1
ATOM 766 N N . ALA A 1 101 ? -26.393 18.173 8.426 1.00 76.19 101 ALA A N 1
ATOM 767 C CA . ALA A 1 101 ? -27.223 19.309 8.801 1.00 76.19 101 ALA A CA 1
ATOM 768 C C . ALA A 1 101 ? -28.543 19.296 7.982 1.00 76.19 101 ALA A C 1
ATOM 770 O O . ALA A 1 101 ? -28.545 18.810 6.849 1.00 76.19 101 ALA A O 1
ATOM 771 N N . PRO A 1 102 ? -29.685 19.721 8.555 1.00 69.88 102 PRO A N 1
ATOM 772 C CA . PRO A 1 102 ? -31.015 19.561 7.942 1.00 69.88 102 PRO A CA 1
ATOM 773 C C . PRO A 1 102 ? -31.188 20.292 6.596 1.00 69.88 102 PRO A C 1
ATOM 775 O O . PRO A 1 102 ? -32.175 20.087 5.899 1.00 69.88 102 PRO A O 1
ATOM 778 N N . ASP A 1 103 ? -30.230 21.143 6.255 1.00 75.56 103 ASP A N 1
ATOM 779 C CA . ASP A 1 103 ? -30.032 21.895 5.021 1.00 75.56 103 ASP A CA 1
ATOM 780 C C . ASP A 1 103 ? -29.209 21.144 3.953 1.00 75.56 103 ASP A C 1
ATOM 782 O O . ASP A 1 103 ? -29.053 21.643 2.839 1.00 75.56 103 ASP A O 1
ATOM 786 N N . ALA A 1 104 ? -28.694 19.949 4.255 1.00 71.75 104 ALA A N 1
ATOM 787 C CA . ALA A 1 104 ? -27.972 19.118 3.298 1.00 71.75 104 ALA A CA 1
ATOM 788 C C . ALA A 1 104 ? -28.921 18.400 2.325 1.00 71.75 104 ALA A C 1
ATOM 790 O O . ALA A 1 104 ? -29.995 17.925 2.697 1.00 71.75 104 ALA A O 1
ATOM 791 N N . ASP A 1 105 ? -28.480 18.287 1.073 1.00 78.50 105 ASP A N 1
ATOM 792 C CA . ASP A 1 105 ? -29.216 17.636 -0.008 1.00 78.50 105 ASP A CA 1
ATOM 793 C C . ASP A 1 105 ? -29.519 16.161 0.328 1.00 78.50 105 ASP A C 1
ATOM 795 O O . ASP A 1 105 ? -28.665 15.459 0.875 1.00 78.50 105 ASP A O 1
ATOM 799 N N . GLN A 1 106 ? -30.716 15.656 0.004 1.00 72.69 106 GLN A N 1
ATOM 800 C CA . GLN A 1 106 ? -31.113 14.281 0.373 1.00 72.69 106 GLN A CA 1
ATOM 801 C C . GLN A 1 106 ? -30.192 13.229 -0.266 1.00 72.69 106 GLN A C 1
ATOM 803 O O . GLN A 1 106 ? -29.836 12.241 0.372 1.00 72.69 106 GLN A O 1
ATOM 808 N N . LEU A 1 107 ? -29.712 13.501 -1.483 1.00 74.38 107 LEU A N 1
ATOM 809 C CA . LEU A 1 107 ? -28.720 12.676 -2.178 1.00 74.38 107 LEU A CA 1
ATOM 810 C C . LEU A 1 107 ? -27.361 12.651 -1.465 1.00 74.38 107 LEU A C 1
ATOM 812 O O . LEU A 1 107 ? -26.635 11.664 -1.560 1.00 74.38 107 LEU A O 1
ATOM 816 N N . ALA A 1 108 ? -27.007 13.705 -0.725 1.00 70.69 108 ALA A N 1
ATOM 817 C CA . ALA A 1 108 ? -25.743 13.756 0.001 1.00 70.69 108 ALA A CA 1
ATOM 818 C C . ALA A 1 108 ? -25.714 12.754 1.163 1.00 70.69 108 ALA A C 1
ATOM 820 O O . ALA A 1 108 ? -24.640 12.254 1.488 1.00 70.69 108 ALA A O 1
ATOM 821 N N . GLN A 1 109 ? -26.866 12.424 1.760 1.00 68.69 109 GLN A N 1
ATOM 822 C CA . GLN A 1 109 ? -26.944 11.393 2.797 1.00 68.69 109 GLN A CA 1
ATOM 823 C C . GLN A 1 109 ? -26.628 10.016 2.213 1.00 68.69 109 GLN A C 1
ATOM 825 O O . GLN A 1 109 ? -25.721 9.353 2.709 1.00 68.69 109 GLN A O 1
ATOM 830 N N . ASP A 1 110 ? -27.291 9.622 1.126 1.00 68.31 110 ASP A N 1
ATOM 831 C CA . ASP A 1 110 ? -27.066 8.321 0.483 1.00 68.31 110 ASP A CA 1
ATOM 832 C C . ASP A 1 110 ? -25.624 8.170 -0.025 1.00 68.31 110 ASP A C 1
ATOM 834 O O . ASP A 1 110 ? -24.982 7.140 0.201 1.00 68.31 110 ASP A O 1
ATOM 838 N N . VAL A 1 111 ? -25.068 9.227 -0.629 1.00 73.75 111 VAL A N 1
ATOM 839 C CA . VAL A 1 111 ? -23.663 9.256 -1.069 1.00 73.75 111 VAL A CA 1
ATOM 840 C C . VAL A 1 111 ? -22.707 9.148 0.119 1.00 73.75 111 VAL A C 1
ATOM 842 O O . VAL A 1 111 ? -21.707 8.437 0.036 1.00 73.75 111 VAL A O 1
ATOM 845 N N . LEU A 1 112 ? -23.011 9.801 1.244 1.00 71.50 112 LEU A N 1
ATOM 846 C CA . LEU A 1 112 ? -22.214 9.701 2.464 1.00 71.50 112 LEU A CA 1
ATOM 847 C C . LEU A 1 112 ? -22.248 8.275 3.035 1.00 71.50 112 LEU A C 1
ATOM 849 O O . LEU A 1 112 ? -21.200 7.743 3.396 1.00 71.50 112 LEU A O 1
ATOM 853 N N . PHE A 1 113 ? -23.417 7.631 3.083 1.00 68.75 113 PHE A N 1
ATOM 854 C CA . PHE A 1 113 ? -23.534 6.241 3.536 1.00 68.75 113 PHE A CA 1
ATOM 855 C C . PHE A 1 113 ? -22.765 5.282 2.629 1.00 68.75 113 PHE A C 1
ATOM 857 O O . PHE A 1 113 ? -22.099 4.375 3.126 1.00 68.75 113 PHE A O 1
ATOM 864 N N . GLN A 1 114 ? -22.801 5.504 1.315 1.00 70.62 114 GLN A N 1
ATOM 865 C CA . GLN A 1 114 ? -22.022 4.715 0.367 1.00 70.62 114 GLN A CA 1
ATOM 866 C C . GLN A 1 114 ? -20.512 4.968 0.508 1.00 70.62 114 GLN A C 1
ATOM 868 O O . GLN A 1 114 ? -19.732 4.024 0.417 1.00 70.62 114 GLN A O 1
ATOM 873 N N . ALA A 1 115 ? -20.094 6.208 0.782 1.00 66.50 115 ALA A N 1
ATOM 874 C CA . ALA A 1 115 ? -18.689 6.583 0.954 1.00 66.50 115 ALA A CA 1
ATOM 875 C C . ALA A 1 115 ? -18.086 6.126 2.295 1.00 66.50 115 ALA A C 1
ATOM 877 O O . ALA A 1 115 ? -16.899 5.822 2.362 1.00 66.50 115 ALA A O 1
ATOM 878 N N . ILE A 1 116 ? -18.888 6.076 3.364 1.00 68.44 116 ILE A N 1
ATOM 879 C CA . ILE A 1 116 ? -18.473 5.590 4.693 1.00 68.44 116 ILE A CA 1
ATOM 880 C C . ILE A 1 116 ? -18.546 4.059 4.772 1.00 68.44 116 ILE A C 1
ATOM 882 O O . ILE A 1 116 ? -18.031 3.464 5.719 1.00 68.44 116 ILE A O 1
ATOM 886 N N . ASN A 1 117 ? -19.168 3.400 3.791 1.00 66.50 117 ASN A N 1
ATOM 887 C CA . ASN A 1 117 ? -19.304 1.954 3.786 1.00 66.50 117 ASN A CA 1
ATOM 888 C C . ASN A 1 117 ? -17.920 1.284 3.822 1.00 66.50 117 ASN A C 1
ATOM 890 O O . ASN A 1 117 ? -17.147 1.339 2.870 1.00 66.50 117 ASN A O 1
ATOM 894 N N . THR A 1 118 ? -17.622 0.629 4.941 1.00 66.69 118 THR A N 1
ATOM 895 C CA . THR A 1 118 ? -16.381 -0.118 5.171 1.00 66.69 118 THR A CA 1
ATOM 896 C C . THR A 1 118 ? -16.451 -1.544 4.634 1.00 66.69 118 THR A C 1
ATOM 898 O O . THR A 1 118 ? -15.580 -2.355 4.954 1.00 66.69 118 THR A O 1
ATOM 901 N N . GLN A 1 119 ? -17.474 -1.879 3.836 1.00 67.56 119 GLN A N 1
ATOM 902 C CA . GLN A 1 119 ? -17.519 -3.157 3.138 1.00 67.56 119 GLN A CA 1
ATOM 903 C C . GLN A 1 119 ? -16.235 -3.334 2.333 1.00 67.56 119 GLN A C 1
ATOM 905 O O . GLN A 1 119 ? -15.926 -2.582 1.410 1.00 67.56 119 GLN A O 1
ATOM 910 N N . THR A 1 120 ? -15.477 -4.353 2.721 1.00 64.12 120 THR A N 1
ATOM 911 C CA . THR A 1 120 ? -14.293 -4.785 1.996 1.00 64.12 120 THR A CA 1
ATOM 912 C C . THR A 1 120 ? -14.706 -5.143 0.579 1.00 64.12 120 THR A C 1
ATOM 914 O O . THR A 1 120 ? -15.692 -5.861 0.392 1.00 64.12 120 THR A O 1
ATOM 917 N N . LEU A 1 121 ? -13.950 -4.662 -0.409 1.00 65.69 121 LEU A N 1
ATOM 918 C CA . LEU A 1 121 ? -14.146 -5.064 -1.796 1.00 65.69 121 LEU A CA 1
ATOM 919 C C . LEU A 1 121 ? -14.139 -6.600 -1.869 1.00 65.69 121 LEU A C 1
ATOM 921 O O . LEU A 1 121 ? -13.268 -7.218 -1.246 1.00 65.69 121 LEU A O 1
ATOM 925 N N . PRO A 1 122 ? -15.095 -7.223 -2.580 1.00 63.06 122 PRO A N 1
ATOM 926 C CA . PRO A 1 122 ? -15.081 -8.663 -2.774 1.00 63.06 122 PRO A CA 1
ATOM 927 C C . PRO A 1 122 ? -13.774 -9.017 -3.484 1.00 63.06 122 PRO A C 1
ATOM 929 O O . PRO A 1 122 ? -13.584 -8.661 -4.647 1.00 63.06 122 PRO A O 1
ATOM 932 N N . MET A 1 123 ? -12.843 -9.657 -2.770 1.00 57.03 123 MET A N 1
ATOM 933 C CA . MET A 1 123 ? -11.655 -10.191 -3.425 1.00 57.03 123 MET A CA 1
ATOM 934 C C . MET A 1 123 ? -12.117 -11.263 -4.413 1.00 57.03 123 MET A C 1
ATOM 936 O O . MET A 1 123 ? -12.969 -12.083 -4.054 1.00 57.03 123 MET A O 1
ATOM 940 N N . PRO A 1 124 ? -11.591 -11.274 -5.646 1.00 57.31 124 PRO A N 1
ATOM 941 C CA . PRO A 1 124 ? -11.888 -12.351 -6.573 1.00 57.31 124 PRO A CA 1
ATOM 942 C C . PRO A 1 124 ? -11.441 -13.673 -5.934 1.00 57.31 124 PRO A C 1
ATOM 944 O O . PRO A 1 124 ? -10.326 -13.773 -5.424 1.00 57.31 124 PRO A O 1
ATOM 947 N N . GLU A 1 125 ? -12.300 -14.697 -5.947 1.00 56.12 125 GLU A N 1
ATOM 948 C CA . GLU A 1 125 ? -12.019 -15.999 -5.311 1.00 56.12 125 GLU A CA 1
ATOM 949 C C . GLU A 1 125 ? -10.716 -16.649 -5.820 1.00 56.12 125 GLU A C 1
ATOM 951 O O . GLU A 1 125 ? -10.111 -17.471 -5.132 1.00 56.12 125 GLU A O 1
ATOM 956 N N . SER A 1 126 ? -10.235 -16.238 -6.999 1.00 51.28 126 SER A N 1
ATOM 957 C CA . SER A 1 126 ? -8.966 -16.664 -7.593 1.00 51.28 126 SER A CA 1
ATOM 958 C C . SER A 1 126 ? -7.711 -16.110 -6.903 1.00 51.28 126 SER A C 1
ATOM 960 O O . SER A 1 126 ? -6.634 -16.663 -7.102 1.00 51.28 126 SER A O 1
ATOM 962 N N . GLU A 1 127 ? -7.826 -15.053 -6.094 1.00 48.78 127 GLU A N 1
ATOM 963 C CA . GLU A 1 127 ? -6.725 -14.452 -5.320 1.00 48.78 127 GLU A CA 1
ATOM 964 C C . GLU A 1 127 ? -6.813 -14.768 -3.823 1.00 48.78 127 GLU A C 1
ATOM 966 O O . GLU A 1 127 ? -6.180 -14.102 -2.999 1.00 48.78 127 GLU A O 1
ATOM 971 N N . SER A 1 128 ? -7.557 -15.810 -3.428 1.00 49.47 128 SER A N 1
ATOM 972 C CA . SER A 1 128 ? -7.370 -16.361 -2.088 1.00 49.47 128 SER A CA 1
ATOM 973 C C . SER A 1 128 ? -5.891 -16.734 -1.963 1.00 49.47 128 SER A C 1
ATOM 975 O O . SER A 1 128 ? -5.416 -17.610 -2.692 1.00 49.47 128 SER A O 1
ATOM 977 N N . VAL A 1 129 ? -5.158 -16.011 -1.109 1.00 51.38 129 VAL A N 1
ATOM 978 C CA . VAL A 1 129 ? -3.718 -16.183 -0.875 1.00 51.38 129 VAL A CA 1
ATOM 979 C C . VAL A 1 129 ? -3.408 -17.681 -0.892 1.00 51.38 129 VAL A C 1
ATOM 981 O O . VAL A 1 129 ? -4.103 -18.421 -0.194 1.00 51.38 129 VAL A O 1
ATOM 984 N N . PRO A 1 130 ? -2.403 -18.176 -1.633 1.00 51.41 130 PRO A N 1
ATOM 985 C CA . PRO A 1 130 ? -2.149 -19.615 -1.771 1.00 51.41 130 PRO A CA 1
ATOM 986 C C . PRO A 1 130 ? -1.920 -20.370 -0.438 1.00 51.41 130 PRO A C 1
ATOM 988 O O . PRO A 1 130 ? -1.877 -21.598 -0.425 1.00 51.41 130 PRO A O 1
ATOM 991 N N . GLY A 1 131 ? -1.843 -19.670 0.704 1.00 51.19 131 GLY A N 1
ATOM 992 C CA . GLY A 1 131 ? -1.865 -20.231 2.063 1.00 51.19 131 GLY A CA 1
ATOM 993 C C . GLY A 1 131 ? -3.239 -20.322 2.759 1.00 51.19 131 GLY A C 1
ATOM 994 O O . GLY A 1 131 ? -3.346 -20.999 3.780 1.00 51.19 131 GLY A O 1
ATOM 995 N N . ALA A 1 132 ? -4.297 -19.694 2.238 1.00 50.03 132 ALA A N 1
ATOM 996 C CA . ALA A 1 132 ? -5.643 -19.688 2.827 1.00 50.03 132 ALA A CA 1
ATOM 997 C C . ALA A 1 132 ? -6.415 -20.997 2.587 1.00 50.03 132 ALA A C 1
ATOM 999 O O . ALA A 1 132 ? -7.355 -21.303 3.315 1.00 50.03 132 ALA A O 1
ATOM 1000 N N . ARG A 1 133 ? -5.963 -21.828 1.638 1.00 51.41 133 ARG A N 1
ATOM 1001 C CA . ARG A 1 133 ? -6.578 -23.120 1.278 1.00 51.41 133 ARG A CA 1
ATOM 1002 C C . ARG A 1 133 ? -6.582 -24.164 2.410 1.00 51.41 133 ARG A C 1
ATOM 1004 O O . ARG A 1 133 ? -7.182 -25.221 2.260 1.00 51.41 133 ARG A O 1
ATOM 1011 N N . GLY A 1 134 ? -5.908 -23.879 3.527 1.00 53.72 134 GLY A N 1
ATOM 1012 C CA . GLY A 1 134 ? -5.891 -24.708 4.737 1.00 53.72 134 GLY A CA 1
ATOM 1013 C C . GLY A 1 134 ? -6.502 -24.050 5.977 1.00 53.72 134 GLY A C 1
ATOM 1014 O O . GLY A 1 134 ? -6.435 -24.643 7.054 1.00 53.72 134 GLY A O 1
ATOM 1015 N N . MET A 1 135 ? -7.057 -22.838 5.869 1.00 60.16 135 MET A N 1
ATOM 1016 C CA . MET A 1 135 ? -7.873 -22.278 6.942 1.00 60.16 135 MET A CA 1
ATOM 1017 C C . MET A 1 135 ? -9.280 -22.854 6.828 1.00 60.16 135 MET A C 1
ATOM 1019 O O . MET A 1 135 ? -9.911 -22.769 5.779 1.00 60.16 135 MET A O 1
ATOM 1023 N N . LEU A 1 136 ? -9.751 -23.463 7.917 1.00 62.81 136 LEU A N 1
ATOM 1024 C CA . LEU A 1 136 ? -11.157 -23.811 8.097 1.00 62.81 136 LEU A CA 1
ATOM 1025 C C . LEU A 1 136 ? -12.008 -22.597 7.693 1.00 62.81 136 LEU A C 1
ATOM 1027 O O . LEU A 1 136 ? -11.819 -21.510 8.241 1.00 62.81 136 LEU A O 1
ATOM 1031 N N . GLY A 1 137 ? -12.887 -22.771 6.703 1.00 70.31 137 GLY A N 1
ATOM 1032 C CA . GLY A 1 137 ? -13.771 -21.708 6.234 1.00 70.31 137 GLY A CA 1
ATOM 1033 C C . GLY A 1 137 ? -14.609 -21.131 7.378 1.00 70.31 137 GLY A C 1
ATOM 1034 O O . GLY A 1 137 ? -14.858 -21.805 8.384 1.00 70.31 137 GLY A O 1
ATOM 1035 N N . LEU A 1 138 ? -15.064 -19.888 7.222 1.00 68.50 138 LEU A N 1
ATOM 1036 C CA . LEU A 1 138 ? -15.876 -19.172 8.217 1.00 68.50 138 LEU A CA 1
ATOM 1037 C C . LEU A 1 138 ? -17.060 -20.008 8.738 1.00 68.50 138 LEU A C 1
ATOM 1039 O O . LEU A 1 138 ? -17.324 -20.015 9.940 1.00 68.50 138 LEU A O 1
ATOM 1043 N N . ASP A 1 139 ? -17.695 -20.794 7.868 1.00 72.75 139 ASP A N 1
ATOM 1044 C CA . ASP A 1 139 ? -18.811 -21.674 8.233 1.00 72.75 139 ASP A CA 1
ATOM 1045 C C . ASP A 1 139 ? -18.392 -22.840 9.137 1.00 72.75 139 ASP A C 1
ATOM 1047 O O . ASP A 1 139 ? -19.099 -23.193 10.079 1.00 72.75 139 ASP A O 1
ATOM 1051 N N . THR A 1 140 ? -17.203 -23.404 8.914 1.00 73.00 140 THR A N 1
ATOM 1052 C CA . THR A 1 140 ? -16.662 -24.470 9.771 1.00 73.00 140 THR A CA 1
ATOM 1053 C C . THR A 1 140 ? -16.201 -23.949 11.129 1.00 73.00 140 THR A C 1
ATOM 1055 O O . THR A 1 140 ? -16.363 -24.644 12.127 1.00 73.00 140 THR A O 1
ATOM 1058 N N . LEU A 1 141 ? -15.700 -22.711 11.203 1.00 72.62 141 LEU A N 1
ATOM 1059 C CA . LEU A 1 141 ? -15.351 -22.064 12.472 1.00 72.62 141 LEU A CA 1
ATOM 1060 C C . LEU A 1 141 ? -16.590 -21.752 13.320 1.00 72.62 141 LEU A C 1
ATOM 1062 O O . LEU A 1 141 ? -16.522 -21.816 14.544 1.00 72.62 141 LEU A O 1
ATOM 1066 N N . ARG A 1 142 ? -17.728 -21.463 12.677 1.00 77.62 142 ARG A N 1
ATOM 1067 C CA . ARG A 1 142 ? -18.998 -21.161 13.351 1.00 77.62 142 ARG A CA 1
ATOM 1068 C C . ARG A 1 142 ? -19.645 -22.383 14.015 1.00 77.62 142 ARG A C 1
ATOM 1070 O O . ARG A 1 142 ? -20.445 -22.213 14.928 1.00 77.62 142 ARG A O 1
ATOM 1077 N N . GLY A 1 143 ? -19.313 -23.593 13.558 1.00 81.25 143 GLY A N 1
ATOM 1078 C CA . GLY A 1 143 ? -19.835 -24.854 14.098 1.00 81.25 143 GLY A CA 1
ATOM 1079 C C . GLY A 1 143 ? -18.974 -25.509 15.185 1.00 81.25 143 GLY A C 1
ATOM 1080 O O . GLY A 1 143 ? -19.376 -26.541 15.718 1.00 81.25 143 GLY A O 1
ATOM 1081 N N . LEU A 1 144 ? -17.796 -24.959 15.497 1.00 86.56 144 LEU A N 1
ATOM 1082 C CA . LEU A 1 144 ? -16.893 -25.515 16.510 1.00 86.56 144 LEU A CA 1
ATOM 1083 C C . LEU A 1 144 ? -17.314 -25.114 17.929 1.00 86.56 144 LEU A C 1
ATOM 1085 O O . LEU A 1 144 ? -17.773 -23.998 18.164 1.00 86.56 144 LEU A O 1
ATOM 1089 N N . ASP A 1 145 ? -17.105 -26.016 18.891 1.00 91.81 145 ASP A N 1
ATOM 1090 C CA . ASP A 1 145 ? -17.220 -25.703 20.314 1.00 91.81 145 ASP A CA 1
ATOM 1091 C C . ASP A 1 145 ? -16.109 -24.737 20.750 1.00 91.81 145 ASP A C 1
ATOM 1093 O O . ASP A 1 145 ? -15.010 -24.721 20.189 1.00 91.81 145 ASP A O 1
ATOM 1097 N N . GLU A 1 146 ? -16.372 -23.952 21.795 1.00 90.62 146 GLU A N 1
ATOM 1098 C CA . GLU A 1 146 ? -15.433 -22.953 22.324 1.00 90.62 146 GLU A CA 1
ATOM 1099 C C . GLU A 1 146 ? -14.062 -23.568 22.673 1.00 90.62 146 GLU A C 1
ATOM 1101 O O . GLU A 1 146 ? -13.015 -22.986 22.383 1.00 90.62 146 GLU A O 1
ATOM 1106 N N . GLY A 1 147 ? -14.050 -24.806 23.185 1.00 92.31 147 GLY A N 1
ATOM 1107 C CA . GLY A 1 147 ? -12.826 -25.544 23.495 1.00 92.31 147 GLY A CA 1
ATOM 1108 C C . GLY A 1 147 ? -12.033 -25.996 22.262 1.00 92.31 147 GLY A C 1
ATOM 1109 O O . GLY A 1 147 ? -10.797 -25.985 22.282 1.00 92.31 147 GLY A O 1
ATOM 1110 N N . ALA A 1 148 ? -12.680 -26.413 21.168 1.00 87.50 148 ALA A N 1
ATOM 1111 C CA . ALA A 1 148 ? -11.974 -26.666 19.907 1.00 87.50 148 ALA A CA 1
ATOM 1112 C C . ALA A 1 148 ? -11.523 -25.373 19.229 1.00 87.50 148 ALA A C 1
ATOM 1114 O O . ALA A 1 148 ? -10.423 -25.349 18.672 1.00 87.50 148 ALA A O 1
ATOM 1115 N N . LEU A 1 149 ? -12.315 -24.302 19.317 1.00 89.06 149 LEU A N 1
ATOM 1116 C CA . LEU A 1 149 ? -11.937 -22.997 18.789 1.00 89.06 149 LEU A CA 1
ATOM 1117 C C . LEU A 1 149 ? -10.663 -22.498 19.474 1.00 89.06 149 LEU A C 1
ATOM 1119 O O . LEU A 1 149 ? -9.703 -22.144 18.791 1.00 89.06 149 LEU A O 1
ATOM 1123 N N . GLN A 1 150 ? -10.594 -22.577 20.805 1.00 90.06 150 GLN A N 1
ATOM 1124 C CA . GLN A 1 150 ? -9.407 -22.175 21.553 1.00 90.06 150 GLN A 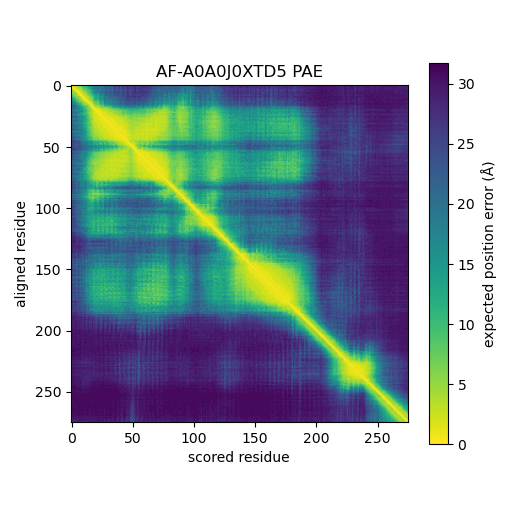CA 1
ATOM 1125 C C . GLN A 1 150 ? -8.175 -23.000 21.154 1.00 90.06 150 GLN A C 1
ATOM 1127 O O . GLN A 1 150 ? -7.154 -22.430 20.767 1.00 90.06 150 GLN A O 1
ATOM 1132 N N . ARG A 1 151 ? -8.295 -24.333 21.083 1.00 91.62 151 ARG A N 1
ATOM 1133 C CA . ARG A 1 151 ? -7.211 -25.213 20.599 1.00 91.62 151 ARG A CA 1
ATOM 1134 C C . ARG A 1 151 ? -6.765 -24.879 19.174 1.00 91.62 151 ARG A C 1
ATOM 1136 O O . ARG A 1 151 ? -5.570 -24.914 18.876 1.00 91.62 151 ARG A O 1
ATOM 1143 N N . HIS A 1 1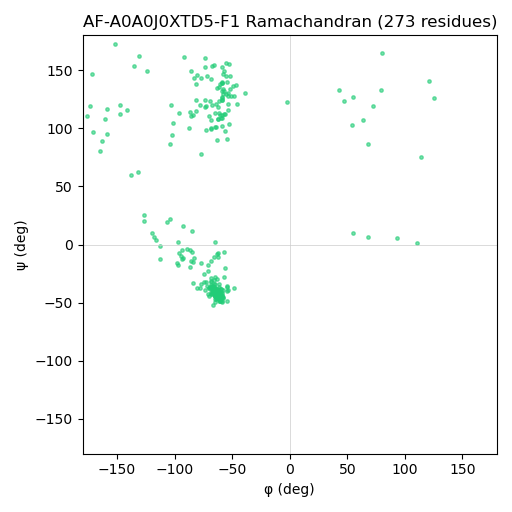52 ? -7.702 -24.548 18.287 1.00 86.81 152 HIS A N 1
ATOM 1144 C CA . HIS A 1 152 ? -7.391 -24.144 16.920 1.00 86.81 152 HIS A CA 1
ATOM 1145 C C . HIS A 1 152 ? -6.658 -22.797 16.889 1.00 86.81 152 HIS A C 1
ATOM 1147 O O . HIS A 1 152 ? -5.648 -22.666 16.195 1.00 86.81 152 HIS A O 1
ATOM 1153 N N . THR A 1 153 ? -7.096 -21.821 17.690 1.00 88.00 153 THR A N 1
ATOM 1154 C CA . THR A 1 153 ? -6.405 -20.531 17.812 1.00 88.00 153 THR A CA 1
ATOM 1155 C C . THR A 1 153 ? -4.995 -20.683 18.379 1.00 88.00 153 THR A C 1
ATOM 1157 O O . THR A 1 153 ? -4.066 -20.094 17.832 1.00 88.00 153 THR A O 1
ATOM 1160 N N . ASP A 1 154 ? -4.792 -21.524 19.395 1.00 92.62 154 ASP A N 1
ATOM 1161 C CA . ASP A 1 154 ? -3.470 -21.782 19.973 1.00 92.62 154 ASP A CA 1
ATOM 1162 C C . ASP A 1 154 ? -2.552 -22.492 18.974 1.00 92.62 154 ASP A C 1
ATOM 1164 O O . ASP A 1 154 ? -1.382 -22.132 18.824 1.00 92.62 154 ASP A O 1
ATOM 1168 N N . ARG A 1 155 ? -3.090 -23.444 18.201 1.00 91.12 155 ARG A N 1
ATOM 1169 C CA . ARG A 1 155 ? -2.358 -24.106 17.113 1.00 91.12 155 ARG A CA 1
ATOM 1170 C C . ARG A 1 155 ? -1.931 -23.115 16.031 1.00 91.12 155 ARG A C 1
ATOM 1172 O O . ARG A 1 155 ? -0.789 -23.185 15.571 1.00 91.12 155 ARG A O 1
ATOM 1179 N N . LEU A 1 156 ? -2.821 -22.209 15.624 1.00 89.00 156 LEU A N 1
ATOM 1180 C CA . LEU A 1 156 ? -2.517 -21.162 14.649 1.00 89.00 156 LEU A CA 1
ATOM 1181 C C . LEU A 1 156 ? -1.471 -20.185 15.188 1.00 89.00 156 LEU A C 1
ATOM 1183 O O . LEU A 1 156 ? -0.508 -19.898 14.483 1.00 89.00 156 LEU A O 1
ATOM 1187 N N . LYS A 1 157 ? -1.592 -19.745 16.444 1.00 91.75 157 LYS A N 1
ATOM 1188 C CA . LYS A 1 157 ? -0.592 -18.891 17.104 1.00 91.75 157 LYS A CA 1
ATOM 1189 C C . LYS A 1 157 ? 0.774 -19.568 17.166 1.00 91.75 157 LYS A C 1
ATOM 1191 O O . LYS A 1 157 ? 1.773 -18.951 16.814 1.00 91.75 157 LYS A O 1
ATOM 1196 N N . ALA A 1 158 ? 0.831 -20.844 17.545 1.00 92.62 158 ALA A N 1
ATOM 1197 C CA . ALA A 1 158 ? 2.078 -21.603 17.583 1.00 92.62 158 ALA A CA 1
ATOM 1198 C C . ALA A 1 158 ? 2.693 -21.775 16.184 1.00 92.62 158 ALA A C 1
ATOM 1200 O O . ALA A 1 158 ? 3.912 -21.696 16.022 1.00 92.62 158 ALA A O 1
ATOM 1201 N N . ARG A 1 159 ? 1.860 -21.998 15.158 1.00 91.38 159 ARG A N 1
ATOM 1202 C CA . ARG A 1 159 ? 2.307 -22.071 13.762 1.00 91.38 159 ARG A CA 1
ATOM 1203 C C . ARG A 1 159 ? 2.853 -20.727 13.279 1.00 91.38 159 ARG A C 1
ATOM 1205 O O . ARG A 1 159 ? 3.975 -20.696 12.784 1.00 91.38 159 ARG A O 1
ATOM 1212 N N . LEU A 1 160 ? 2.116 -19.641 13.501 1.00 91.25 160 LEU A N 1
ATOM 1213 C CA . LEU A 1 160 ? 2.535 -18.278 13.178 1.00 91.25 160 LEU A CA 1
ATOM 1214 C C . LEU A 1 160 ? 3.825 -17.898 13.922 1.00 91.25 160 LEU A C 1
ATOM 1216 O O . LEU A 1 160 ? 4.716 -17.282 13.345 1.00 91.25 160 LEU A O 1
ATOM 1220 N N . GLY A 1 161 ? 3.976 -18.320 15.179 1.00 92.56 161 GLY A N 1
ATOM 1221 C CA . GLY A 1 161 ? 5.205 -18.150 15.955 1.00 92.56 161 GLY A CA 1
ATOM 1222 C C . GLY A 1 161 ? 6.413 -18.814 15.288 1.00 92.56 161 GLY A C 1
ATOM 1223 O O . GLY A 1 161 ? 7.435 -18.166 15.080 1.00 92.56 161 GLY A O 1
ATOM 1224 N N . ARG A 1 162 ? 6.282 -20.076 14.859 1.00 94.06 162 ARG A N 1
ATOM 1225 C CA . ARG A 1 162 ? 7.356 -20.783 14.137 1.00 94.06 162 ARG A CA 1
ATOM 1226 C C . ARG A 1 162 ? 7.666 -20.154 12.779 1.00 94.06 162 ARG A C 1
ATOM 1228 O O . ARG A 1 162 ? 8.833 -19.984 12.437 1.00 94.06 162 ARG A O 1
ATOM 1235 N N . GLU A 1 163 ? 6.637 -19.805 12.011 1.00 92.19 163 GLU A N 1
ATOM 1236 C CA . GLU A 1 163 ? 6.798 -19.193 10.687 1.00 92.19 163 GLU A CA 1
ATOM 1237 C C . GLU A 1 163 ? 7.427 -17.795 10.787 1.00 92.19 163 GLU A C 1
ATOM 1239 O O . GLU A 1 163 ? 8.365 -17.497 10.051 1.00 92.19 163 GLU A O 1
ATOM 1244 N N . SER A 1 164 ? 7.012 -16.973 11.755 1.00 92.06 164 SER A N 1
ATOM 1245 C CA . SER A 1 164 ? 7.619 -15.658 12.002 1.00 92.06 164 SER A CA 1
ATOM 1246 C C . SER A 1 164 ? 9.078 -15.761 12.455 1.00 92.06 164 SER A C 1
ATOM 1248 O O . SER A 1 164 ? 9.913 -14.972 12.011 1.00 92.06 164 SER A O 1
ATOM 1250 N N . GLN A 1 165 ? 9.428 -16.757 13.275 1.00 93.12 165 GLN A N 1
ATOM 1251 C CA . GLN A 1 165 ? 10.819 -17.013 13.650 1.00 93.12 165 GLN A CA 1
ATOM 1252 C C . GLN A 1 165 ? 11.657 -17.462 12.445 1.00 93.12 165 GLN A C 1
ATOM 1254 O O . GLN A 1 165 ? 12.785 -16.998 12.287 1.00 93.12 165 GLN A O 1
ATOM 1259 N N . ARG A 1 166 ? 11.099 -18.305 11.566 1.00 95.50 166 ARG A N 1
ATOM 1260 C CA . ARG A 1 166 ? 11.748 -18.718 10.313 1.00 95.50 166 ARG A CA 1
ATOM 1261 C C . ARG A 1 166 ? 11.972 -17.532 9.376 1.00 95.50 166 ARG A C 1
ATOM 1263 O O . ARG A 1 166 ? 13.071 -17.390 8.853 1.00 95.50 166 ARG A O 1
ATOM 1270 N N . ALA A 1 167 ? 10.969 -16.671 9.207 1.00 93.25 167 ALA A N 1
ATOM 1271 C CA . ALA A 1 167 ? 11.078 -15.461 8.396 1.00 93.25 167 ALA A CA 1
ATOM 1272 C C . ALA A 1 167 ? 12.159 -14.515 8.942 1.00 93.25 167 ALA A C 1
ATOM 1274 O O . ALA A 1 167 ? 12.999 -14.042 8.185 1.00 93.25 167 ALA A O 1
ATOM 1275 N N . ARG A 1 168 ? 12.215 -14.308 10.265 1.00 93.81 168 ARG A N 1
ATOM 1276 C CA . ARG A 1 168 ? 13.295 -13.530 10.899 1.00 93.81 168 ARG A CA 1
ATOM 1277 C C . ARG A 1 168 ? 14.671 -14.162 10.696 1.00 93.81 168 ARG A C 1
ATOM 1279 O O . ARG A 1 168 ? 15.628 -13.439 10.462 1.00 93.81 168 ARG A O 1
ATOM 1286 N N . GLY A 1 169 ? 14.776 -15.488 10.794 1.00 95.56 169 GLY A N 1
ATOM 1287 C CA . GLY A 1 169 ? 16.022 -16.205 10.513 1.00 95.56 169 GLY A CA 1
ATOM 1288 C C . GLY A 1 169 ? 16.489 -16.002 9.071 1.00 95.56 169 GLY A C 1
ATOM 1289 O O . GLY A 1 169 ? 17.653 -15.699 8.849 1.00 95.56 169 GLY A O 1
ATOM 1290 N N . MET A 1 170 ? 15.564 -16.084 8.114 1.00 94.69 170 MET A N 1
ATOM 1291 C CA . MET A 1 170 ? 15.840 -15.830 6.700 1.00 94.69 170 MET A CA 1
ATOM 1292 C C . MET A 1 170 ? 16.280 -14.385 6.448 1.00 94.69 170 MET A C 1
ATOM 1294 O O . MET A 1 170 ? 17.257 -14.181 5.745 1.00 94.69 170 MET A O 1
ATOM 1298 N N . MET A 1 171 ? 15.616 -13.396 7.055 1.00 92.81 171 MET A N 1
ATOM 1299 C CA . MET A 1 171 ? 16.011 -11.987 6.928 1.00 92.81 171 MET A CA 1
ATOM 1300 C C . MET A 1 171 ? 17.442 -11.741 7.417 1.00 92.81 171 MET A C 1
ATOM 1302 O O . MET A 1 171 ? 18.197 -11.075 6.723 1.00 92.81 171 MET A O 1
ATOM 1306 N N . ARG A 1 172 ? 17.838 -12.324 8.559 1.00 95.00 172 ARG A N 1
ATOM 1307 C CA . ARG A 1 172 ? 19.222 -12.207 9.059 1.00 95.00 172 ARG A CA 1
ATOM 1308 C C . ARG A 1 172 ? 20.238 -12.875 8.141 1.00 95.00 172 ARG A C 1
ATOM 1310 O O . ARG A 1 172 ? 21.338 -12.375 7.990 1.00 95.00 172 ARG A O 1
ATOM 1317 N N . GLU A 1 173 ? 19.883 -14.012 7.550 1.00 93.69 173 GLU A N 1
ATOM 1318 C CA . GLU A 1 173 ? 20.761 -14.698 6.600 1.00 93.69 173 GLU A CA 1
ATOM 1319 C C . GLU A 1 173 ? 20.907 -13.908 5.292 1.00 93.69 173 GLU A C 1
ATOM 1321 O O . GLU A 1 173 ? 21.993 -13.867 4.726 1.00 93.69 173 GLU A O 1
ATOM 1326 N N . ILE A 1 174 ? 19.835 -13.259 4.827 1.00 92.19 174 ILE A N 1
ATOM 1327 C CA . ILE A 1 174 ? 19.885 -12.345 3.678 1.00 92.19 174 ILE A CA 1
ATOM 1328 C C . ILE A 1 174 ? 20.786 -11.150 3.994 1.00 92.19 174 ILE A C 1
ATOM 1330 O O . ILE A 1 174 ? 21.610 -10.797 3.165 1.00 92.19 174 ILE A O 1
ATOM 1334 N N . GLU A 1 175 ? 20.649 -10.559 5.180 1.00 92.62 175 GLU A N 1
ATOM 1335 C CA . GLU A 1 175 ? 21.484 -9.442 5.635 1.00 92.62 175 GLU A CA 1
ATOM 1336 C C . GLU A 1 175 ? 22.961 -9.855 5.719 1.00 92.62 175 GLU A C 1
ATOM 1338 O O . GLU A 1 175 ? 23.796 -9.225 5.081 1.00 92.62 175 GLU A O 1
ATOM 1343 N N . ARG A 1 176 ? 23.262 -10.999 6.352 1.00 95.12 176 ARG A N 1
ATOM 1344 C CA . ARG A 1 176 ? 24.614 -11.582 6.407 1.00 95.12 176 ARG A CA 1
ATOM 1345 C C . ARG A 1 176 ? 25.215 -11.782 5.013 1.00 95.12 176 ARG A C 1
ATOM 1347 O O . ARG A 1 176 ? 26.343 -11.384 4.761 1.00 95.12 176 ARG A O 1
ATOM 1354 N N . ARG A 1 177 ? 24.463 -12.384 4.085 1.00 89.62 177 ARG A N 1
ATOM 1355 C CA . ARG A 1 177 ? 24.928 -12.577 2.699 1.00 89.62 177 ARG A CA 1
ATOM 1356 C C . ARG A 1 177 ? 25.057 -11.264 1.932 1.00 89.62 177 ARG A C 1
ATOM 1358 O O . ARG A 1 177 ? 25.895 -11.167 1.048 1.00 89.62 177 ARG A O 1
ATOM 1365 N N . GLY A 1 178 ? 24.210 -10.287 2.244 1.00 88.94 178 GLY A N 1
ATOM 1366 C CA . GLY A 1 178 ? 24.279 -8.946 1.680 1.00 88.94 178 GLY A CA 1
ATOM 1367 C C . GLY A 1 178 ? 25.540 -8.199 2.107 1.00 88.94 178 GLY A C 1
ATOM 1368 O O . GLY A 1 178 ? 26.065 -7.448 1.296 1.00 88.94 178 GLY A O 1
ATOM 1369 N N . GLU A 1 179 ? 26.023 -8.435 3.331 1.00 90.31 179 GLU A N 1
ATOM 1370 C CA . GLU A 1 179 ? 27.294 -7.912 3.855 1.00 90.31 179 GLU A CA 1
ATOM 1371 C C . GLU A 1 179 ? 28.519 -8.666 3.310 1.00 90.31 179 GLU A C 1
ATOM 1373 O O . GLU A 1 179 ? 29.567 -8.063 3.110 1.00 90.31 179 GLU A O 1
ATOM 1378 N N . GLU A 1 180 ? 28.398 -9.975 3.069 1.00 88.56 180 GLU A N 1
ATOM 1379 C CA . GLU A 1 180 ? 29.492 -10.815 2.551 1.00 88.56 180 GLU A CA 1
ATOM 1380 C C . GLU A 1 180 ? 29.785 -10.603 1.067 1.00 88.56 180 GLU A C 1
ATOM 1382 O O . GLU A 1 180 ? 30.891 -10.891 0.613 1.00 88.56 180 GLU A O 1
ATOM 1387 N N . TYR A 1 181 ? 28.796 -10.144 0.305 1.00 83.81 181 TYR A N 1
ATOM 1388 C CA . TYR A 1 181 ? 28.948 -9.913 -1.120 1.00 83.81 181 TYR A CA 1
ATOM 1389 C C . TYR A 1 181 ? 29.272 -8.444 -1.365 1.00 83.81 181 TYR A C 1
ATOM 1391 O O . TYR A 1 181 ? 28.431 -7.571 -1.142 1.00 83.81 181 TYR A O 1
ATOM 1399 N N . ASP A 1 182 ? 30.479 -8.167 -1.851 1.00 80.88 182 ASP A N 1
ATOM 1400 C CA . ASP A 1 182 ? 30.797 -6.837 -2.345 1.00 80.88 182 ASP A CA 1
ATOM 1401 C C . ASP A 1 182 ? 30.083 -6.618 -3.683 1.00 80.88 182 ASP A C 1
ATOM 1403 O O . ASP A 1 182 ? 30.519 -7.061 -4.743 1.00 80.88 182 ASP A O 1
ATOM 1407 N N . TRP A 1 183 ? 28.940 -5.940 -3.628 1.00 80.62 183 TRP A N 1
ATOM 1408 C CA . TRP A 1 183 ? 28.153 -5.587 -4.809 1.00 80.62 183 TRP A CA 1
ATOM 1409 C C . TRP A 1 183 ? 28.868 -4.596 -5.735 1.00 80.62 183 TRP A C 1
ATOM 1411 O O . TRP A 1 183 ? 28.374 -4.349 -6.837 1.00 80.62 183 TRP A O 1
ATOM 1421 N N . THR A 1 184 ? 29.983 -4.003 -5.294 1.00 77.75 184 THR A N 1
ATOM 1422 C CA . THR A 1 184 ? 30.821 -3.135 -6.124 1.00 77.75 184 THR A CA 1
ATOM 1423 C C . THR A 1 184 ? 31.854 -3.915 -6.927 1.00 77.75 184 THR A C 1
ATOM 1425 O O . THR A 1 184 ? 32.281 -3.411 -7.963 1.00 77.75 184 THR A O 1
ATOM 1428 N N . TYR A 1 185 ? 32.166 -5.161 -6.541 1.00 80.38 185 TYR A N 1
ATOM 1429 C CA . TYR A 1 185 ? 33.004 -6.036 -7.350 1.00 80.38 185 TYR A CA 1
ATOM 1430 C C . TYR A 1 185 ? 32.281 -6.361 -8.658 1.00 80.38 185 TYR A C 1
ATOM 1432 O O . TYR A 1 185 ? 31.238 -7.026 -8.680 1.00 80.38 185 TYR A O 1
ATOM 1440 N N . ARG A 1 186 ? 32.832 -5.865 -9.764 1.00 70.69 186 ARG A N 1
ATOM 1441 C CA . ARG A 1 186 ? 32.411 -6.199 -11.121 1.00 70.69 186 ARG A CA 1
ATOM 1442 C C . ARG A 1 186 ? 33.407 -7.209 -11.680 1.00 70.69 186 ARG A C 1
ATOM 1444 O O . ARG A 1 186 ? 34.509 -6.808 -12.050 1.00 70.69 186 ARG A O 1
ATOM 1451 N N . PRO A 1 187 ? 33.044 -8.501 -11.769 1.00 67.38 187 PRO A N 1
ATOM 1452 C CA . PRO A 1 187 ? 33.883 -9.473 -12.455 1.00 67.38 187 PRO A CA 1
ATOM 1453 C C . PRO A 1 187 ? 34.109 -8.994 -13.898 1.00 67.38 187 PRO A C 1
ATOM 1455 O O . PRO A 1 187 ? 33.150 -8.921 -14.670 1.00 67.38 187 PRO A O 1
ATOM 1458 N N . GLY A 1 188 ? 35.348 -8.616 -14.225 1.00 64.75 188 GLY A N 1
ATOM 1459 C CA . GLY A 1 188 ? 35.755 -8.138 -15.552 1.00 64.75 188 GLY A CA 1
ATOM 1460 C C . GLY A 1 188 ? 36.123 -6.653 -15.674 1.00 64.75 188 GLY A C 1
ATOM 1461 O O . GLY A 1 188 ? 36.430 -6.237 -16.782 1.00 64.75 188 GLY A O 1
ATOM 1462 N N . GLU A 1 189 ? 36.101 -5.854 -14.597 1.00 59.25 189 GLU A N 1
ATOM 1463 C CA . GLU A 1 189 ? 36.597 -4.456 -14.637 1.00 59.25 189 GLU A CA 1
ATOM 1464 C C . GLU A 1 189 ? 38.054 -4.324 -14.128 1.00 59.25 189 GLU A C 1
ATOM 1466 O O . GLU A 1 189 ? 38.720 -3.358 -14.468 1.00 59.25 189 GLU A O 1
ATOM 1471 N N . GLU A 1 190 ? 38.583 -5.314 -13.391 1.00 55.94 190 GLU A N 1
ATOM 1472 C CA . GLU A 1 190 ? 39.977 -5.324 -12.886 1.00 55.94 190 GLU A CA 1
ATOM 1473 C C . GLU A 1 190 ? 40.984 -6.049 -13.806 1.00 55.94 190 GLU A C 1
ATOM 1475 O O . GLU A 1 190 ? 42.186 -5.907 -13.626 1.00 55.94 190 GLU A O 1
ATOM 1480 N N . GLU A 1 191 ? 40.537 -6.806 -14.815 1.00 53.78 191 GLU A N 1
ATOM 1481 C CA . GLU A 1 191 ? 41.438 -7.632 -15.649 1.00 53.78 191 GLU A CA 1
ATOM 1482 C C . GLU A 1 191 ? 42.056 -6.870 -16.847 1.00 53.78 191 GLU A C 1
ATOM 1484 O O . GLU A 1 191 ? 42.899 -7.420 -17.556 1.00 53.78 191 GLU A O 1
ATOM 1489 N N . GLU A 1 192 ? 41.660 -5.610 -17.085 1.00 53.75 192 GLU A N 1
ATOM 1490 C CA . GLU A 1 192 ? 42.215 -4.761 -18.160 1.00 53.75 192 GLU A CA 1
ATOM 1491 C C . GLU A 1 192 ? 43.314 -3.782 -17.698 1.00 53.75 192 GLU A C 1
ATOM 1493 O O . GLU A 1 192 ? 44.056 -3.300 -18.548 1.00 53.75 192 GLU A O 1
ATOM 1498 N N . GLU A 1 193 ? 43.484 -3.508 -16.396 1.00 52.41 193 GLU A N 1
ATOM 1499 C CA . GLU A 1 193 ? 44.476 -2.517 -15.918 1.00 52.41 193 GLU A CA 1
ATOM 1500 C C . GLU A 1 193 ? 45.830 -3.114 -15.478 1.00 52.41 193 GLU A C 1
ATOM 1502 O O . GLU A 1 193 ? 46.777 -2.366 -15.257 1.00 52.41 193 GLU A O 1
ATOM 1507 N N . GLU A 1 194 ? 45.983 -4.441 -15.412 1.00 53.69 194 GLU A N 1
ATOM 1508 C CA . GLU A 1 194 ? 47.207 -5.094 -14.899 1.00 53.69 194 GLU A CA 1
ATOM 1509 C C . GLU A 1 194 ? 48.120 -5.688 -15.999 1.00 53.69 194 GLU A C 1
ATOM 1511 O O . GLU A 1 194 ? 48.912 -6.593 -15.747 1.00 53.69 194 GLU A O 1
ATOM 1516 N N . LYS A 1 195 ? 48.015 -5.204 -17.249 1.00 54.16 195 LYS A N 1
ATOM 1517 C CA . LYS A 1 195 ? 48.762 -5.743 -18.411 1.00 54.16 195 LYS A CA 1
ATOM 1518 C C . LYS A 1 195 ? 49.569 -4.726 -19.231 1.00 54.16 195 LYS A C 1
ATOM 1520 O O . LYS A 1 195 ? 49.898 -5.018 -20.378 1.00 54.16 195 LYS A O 1
ATOM 1525 N N . GLU A 1 196 ? 49.911 -3.560 -18.677 1.00 52.56 196 GLU A N 1
ATOM 1526 C CA . GLU A 1 196 ? 50.708 -2.538 -19.392 1.00 52.56 196 GLU A CA 1
ATOM 1527 C C . GLU A 1 196 ? 52.084 -2.189 -18.777 1.00 52.56 196 GLU A C 1
ATOM 1529 O O . GLU A 1 196 ? 52.754 -1.311 -19.311 1.00 52.56 196 GLU A O 1
ATOM 1534 N N . GLU A 1 197 ? 52.582 -2.877 -17.737 1.00 52.84 197 GLU A N 1
ATOM 1535 C CA . GLU A 1 197 ? 53.876 -2.509 -17.105 1.00 52.84 197 GLU A CA 1
ATOM 1536 C C . GLU A 1 197 ? 54.933 -3.630 -16.973 1.00 52.84 197 GLU A C 1
ATOM 1538 O O . GLU A 1 197 ? 55.830 -3.517 -16.145 1.00 52.84 197 GLU A O 1
ATOM 1543 N N . GLU A 1 198 ? 54.923 -4.679 -17.806 1.00 51.25 198 GLU A N 1
ATOM 1544 C CA . GLU A 1 198 ? 56.036 -5.658 -17.842 1.00 51.25 198 GLU A CA 1
ATOM 1545 C C . GLU A 1 198 ? 56.435 -6.068 -19.276 1.00 51.25 198 GLU A C 1
ATOM 1547 O O . GLU A 1 198 ? 56.398 -7.233 -19.656 1.00 51.25 198 GLU A O 1
ATOM 1552 N N . GLU A 1 199 ? 56.856 -5.104 -20.097 1.00 55.03 199 GLU A N 1
ATOM 1553 C CA . GLU A 1 199 ? 57.698 -5.368 -21.279 1.00 55.03 199 GLU A CA 1
ATOM 1554 C C . GLU A 1 199 ? 58.890 -4.401 -21.294 1.00 55.03 199 GLU A C 1
ATOM 1556 O O . GLU A 1 199 ? 59.023 -3.580 -22.190 1.00 55.03 199 GLU A O 1
ATOM 1561 N N . GLU A 1 200 ? 59.763 -4.463 -20.289 1.00 52.91 200 GLU A N 1
ATOM 1562 C CA . GLU A 1 200 ? 61.130 -3.931 -20.390 1.00 52.91 200 GLU A CA 1
ATOM 1563 C C . GLU A 1 200 ? 61.981 -4.494 -19.239 1.00 52.91 200 GLU A C 1
ATOM 1565 O O . GLU A 1 200 ? 62.150 -3.847 -18.216 1.00 52.91 200 GLU A O 1
ATOM 1570 N N . GLU A 1 201 ? 62.473 -5.732 -19.377 1.00 45.50 201 GLU A N 1
ATOM 1571 C CA . GLU A 1 201 ? 63.862 -6.101 -19.040 1.00 45.50 201 GLU A CA 1
ATOM 1572 C C . GLU A 1 201 ? 64.142 -7.575 -19.394 1.00 45.50 201 GLU A C 1
ATOM 1574 O O . GLU A 1 201 ? 63.634 -8.522 -18.795 1.00 45.50 201 GLU A O 1
ATOM 1579 N N . GLU A 1 202 ? 64.971 -7.754 -20.422 1.00 48.03 202 GLU A N 1
ATOM 1580 C CA . GLU A 1 202 ? 65.567 -9.027 -20.816 1.00 48.03 202 GLU A CA 1
ATOM 1581 C C . GLU A 1 202 ? 66.510 -9.566 -19.717 1.00 48.03 202 GLU A C 1
ATOM 1583 O O . GLU A 1 202 ? 67.511 -8.941 -19.374 1.00 48.03 202 GLU A O 1
ATOM 1588 N N . ASP A 1 203 ? 66.191 -10.767 -19.228 1.00 58.16 203 ASP A N 1
ATOM 1589 C CA . ASP A 1 203 ? 67.062 -11.954 -19.182 1.00 58.16 203 ASP A CA 1
ATOM 1590 C C . ASP A 1 203 ? 68.451 -11.839 -18.508 1.00 58.16 203 ASP A C 1
ATOM 1592 O O . ASP A 1 203 ? 69.419 -11.407 -19.136 1.00 58.16 203 ASP A O 1
ATOM 1596 N N . LEU A 1 204 ? 68.610 -12.354 -17.270 1.00 62.66 204 LEU A N 1
ATOM 1597 C CA . LEU A 1 204 ? 69.929 -12.809 -16.781 1.00 62.66 204 LEU A CA 1
ATOM 1598 C C . LEU A 1 204 ? 69.869 -13.743 -15.538 1.00 62.66 204 LEU A C 1
ATOM 1600 O O . LEU A 1 204 ? 70.046 -13.307 -14.405 1.00 62.66 204 LEU A O 1
ATOM 1604 N N . PHE A 1 205 ? 69.768 -15.055 -15.797 1.00 42.84 205 PHE A N 1
ATOM 1605 C CA . PHE A 1 205 ? 70.083 -16.214 -14.923 1.00 42.84 205 PHE A CA 1
ATOM 1606 C C . PHE A 1 205 ? 69.169 -16.567 -13.729 1.00 42.84 205 PHE A C 1
ATOM 1608 O O . PHE A 1 205 ? 69.236 -15.941 -12.677 1.00 42.84 205 PHE A O 1
ATOM 1615 N N . GLY A 1 206 ? 68.607 -17.782 -13.796 1.00 43.41 206 GLY A N 1
ATOM 1616 C CA . GLY A 1 206 ? 69.052 -18.858 -12.893 1.00 43.41 206 GLY A CA 1
ATOM 1617 C C . GLY A 1 206 ? 67.989 -19.555 -12.035 1.00 43.41 206 GLY A C 1
ATOM 1618 O O . GLY A 1 206 ? 67.344 -18.901 -11.229 1.00 43.41 206 GLY A O 1
ATOM 1619 N N . ASP A 1 207 ? 67.967 -20.890 -12.161 1.00 44.22 207 ASP A N 1
ATOM 1620 C CA . ASP A 1 207 ? 67.400 -21.929 -11.272 1.00 44.22 207 ASP A CA 1
ATOM 1621 C C . ASP A 1 207 ? 65.879 -21.916 -11.047 1.00 44.22 207 ASP A C 1
ATOM 1623 O O . ASP A 1 207 ? 65.314 -21.000 -10.468 1.00 44.22 207 ASP A O 1
ATOM 1627 N N . ASP A 1 208 ? 65.141 -22.868 -11.622 1.00 50.28 208 ASP A N 1
ATOM 1628 C CA . ASP A 1 208 ? 64.994 -24.259 -11.138 1.00 50.28 208 ASP A CA 1
ATOM 1629 C C . ASP A 1 208 ? 64.225 -24.313 -9.812 1.00 50.28 208 ASP A C 1
ATOM 1631 O O . ASP A 1 208 ? 64.816 -24.304 -8.740 1.00 50.28 208 ASP A O 1
ATOM 1635 N N . GLU A 1 209 ? 62.894 -24.368 -9.902 1.00 45.25 209 GLU A N 1
ATOM 1636 C CA . GLU A 1 209 ? 62.083 -25.206 -9.016 1.00 45.25 209 GLU A CA 1
ATOM 1637 C C . GLU A 1 209 ? 60.715 -25.470 -9.671 1.00 45.25 209 GLU A C 1
ATOM 1639 O O . GLU A 1 209 ? 59.938 -24.566 -9.976 1.00 45.25 209 GLU A O 1
ATOM 1644 N N . GLU A 1 210 ? 60.476 -26.750 -9.957 1.00 53.28 210 GLU A N 1
ATOM 1645 C CA . GLU A 1 210 ? 59.252 -27.322 -10.513 1.00 53.28 210 GLU A CA 1
ATOM 1646 C C . GLU A 1 210 ? 58.044 -27.044 -9.595 1.00 53.28 210 GLU A C 1
ATOM 1648 O O . GLU A 1 210 ? 57.828 -27.750 -8.608 1.00 53.28 210 GLU A O 1
ATOM 1653 N N . GLU A 1 211 ? 57.205 -26.061 -9.935 1.00 51.09 211 GLU A N 1
ATOM 1654 C CA . GLU A 1 211 ? 55.839 -25.987 -9.410 1.00 51.09 211 GLU A CA 1
ATOM 1655 C C . GLU A 1 211 ? 54.912 -26.841 -10.283 1.00 51.09 211 GLU A C 1
ATOM 1657 O O . GLU A 1 211 ? 54.641 -26.546 -11.448 1.00 51.09 211 GLU A O 1
ATOM 1662 N N . GLU A 1 212 ? 54.444 -27.948 -9.702 1.00 48.75 212 GLU A N 1
ATOM 1663 C CA . GLU A 1 212 ? 53.420 -28.822 -10.263 1.00 48.75 212 GLU A CA 1
ATOM 1664 C C . GLU A 1 212 ? 52.143 -28.020 -10.573 1.00 48.75 212 GLU A C 1
ATOM 1666 O O . GLU A 1 212 ? 51.282 -27.814 -9.712 1.00 48.75 212 GLU A O 1
ATOM 1671 N N . GLU A 1 213 ? 51.989 -27.616 -11.837 1.00 50.41 213 GLU A N 1
ATOM 1672 C CA . GLU A 1 213 ? 50.711 -27.210 -12.415 1.00 50.41 213 GLU A CA 1
ATOM 1673 C C . GLU A 1 213 ? 49.689 -28.327 -12.170 1.00 50.41 213 GLU A C 1
ATOM 1675 O O . GLU A 1 213 ? 49.660 -29.364 -12.845 1.00 50.41 213 GLU A O 1
ATOM 1680 N N . GLN A 1 214 ? 48.806 -28.104 -11.196 1.00 50.94 214 GLN A N 1
ATOM 1681 C CA . GLN A 1 214 ? 47.569 -28.856 -11.064 1.00 50.94 214 GLN A CA 1
ATOM 1682 C C . GLN A 1 214 ? 46.725 -28.581 -12.305 1.00 50.94 214 GLN A C 1
ATOM 1684 O O . GLN A 1 214 ? 45.916 -27.659 -12.362 1.00 50.94 214 GLN A O 1
ATOM 1689 N N . LYS A 1 215 ? 46.941 -29.420 -13.316 1.00 50.12 215 LYS A N 1
ATOM 1690 C CA . LYS A 1 215 ? 46.135 -29.561 -14.518 1.00 50.12 215 LYS A CA 1
ATOM 1691 C C . LYS A 1 215 ? 44.690 -29.825 -14.102 1.00 50.12 215 LYS A C 1
ATOM 1693 O O . LYS A 1 215 ? 44.299 -30.972 -13.882 1.00 50.12 215 LYS A O 1
ATOM 1698 N N . ALA A 1 216 ? 43.915 -28.753 -13.960 1.00 59.41 216 ALA A N 1
ATOM 1699 C CA . ALA A 1 216 ? 42.483 -28.820 -13.741 1.00 59.41 216 ALA A CA 1
ATOM 1700 C C . ALA A 1 216 ? 41.879 -29.680 -14.857 1.00 59.41 216 ALA A C 1
ATOM 1702 O O . ALA A 1 216 ? 42.063 -29.404 -16.046 1.00 59.41 216 ALA A O 1
ATOM 1703 N N . GLU A 1 217 ? 41.215 -30.770 -14.473 1.00 58.97 217 GLU A N 1
ATOM 1704 C CA . GLU A 1 217 ? 40.484 -31.608 -15.414 1.00 58.97 217 GLU A CA 1
ATOM 1705 C C . GLU A 1 217 ? 39.517 -30.714 -16.207 1.00 58.97 217 GLU A C 1
ATOM 1707 O O . GLU A 1 217 ? 38.795 -29.918 -15.596 1.00 58.97 217 GLU A O 1
ATOM 1712 N N . PRO A 1 218 ? 39.487 -30.800 -17.550 1.00 60.22 218 PRO A N 1
ATOM 1713 C CA . PRO A 1 218 ? 38.564 -30.000 -18.335 1.00 60.22 218 PRO A CA 1
ATOM 1714 C C . PRO A 1 218 ? 37.139 -30.365 -17.914 1.00 60.22 218 PRO A C 1
ATOM 1716 O O . PRO A 1 218 ? 36.677 -31.486 -18.145 1.00 60.22 218 PRO A O 1
ATOM 1719 N N . LEU A 1 219 ? 36.455 -29.417 -17.266 1.00 63.22 219 LEU A N 1
ATOM 1720 C CA . LEU A 1 219 ? 35.026 -29.499 -16.987 1.00 63.22 219 LEU A CA 1
ATOM 1721 C C . LEU A 1 219 ? 34.320 -29.889 -18.285 1.00 63.22 219 LEU A C 1
ATOM 1723 O O . LEU A 1 219 ? 34.549 -29.280 -19.331 1.00 63.22 219 LEU A O 1
ATOM 1727 N N . ALA A 1 220 ? 33.495 -30.937 -18.223 1.00 66.50 220 ALA A N 1
ATOM 1728 C CA . ALA A 1 220 ? 32.741 -31.394 -19.380 1.00 66.50 220 ALA A CA 1
ATOM 1729 C C . ALA A 1 220 ? 32.006 -30.191 -20.004 1.00 66.50 220 ALA A C 1
ATOM 1731 O O . ALA A 1 220 ? 31.322 -29.474 -19.263 1.00 66.50 220 ALA A O 1
ATOM 1732 N N . PRO A 1 221 ? 32.150 -29.948 -21.323 1.00 66.19 221 PRO A N 1
ATOM 1733 C CA . PRO A 1 221 ? 31.569 -28.780 -21.968 1.00 66.19 221 PRO A CA 1
ATOM 1734 C C . PRO A 1 221 ? 30.073 -28.768 -21.692 1.00 66.19 221 PRO A C 1
ATOM 1736 O O . PRO A 1 221 ? 29.384 -29.788 -21.822 1.00 66.19 221 PRO A O 1
ATOM 1739 N N . ASN A 1 222 ? 29.582 -27.623 -21.230 1.00 66.19 222 ASN A N 1
ATOM 1740 C CA . ASN A 1 222 ? 28.201 -27.494 -20.811 1.00 66.19 222 ASN A CA 1
ATOM 1741 C C . ASN A 1 222 ? 27.329 -27.798 -22.045 1.00 66.19 222 ASN A C 1
ATOM 1743 O O . ASN A 1 222 ? 27.480 -27.124 -23.062 1.00 66.19 222 ASN A O 1
ATOM 1747 N N . PRO A 1 223 ? 26.396 -28.771 -22.018 1.00 67.62 223 PRO A N 1
ATOM 1748 C CA . PRO A 1 223 ? 25.648 -29.197 -23.214 1.00 67.62 223 PRO A CA 1
ATOM 1749 C C . PRO A 1 223 ? 24.718 -28.113 -23.796 1.00 67.62 223 PRO A C 1
ATOM 1751 O O . PRO A 1 223 ? 23.962 -28.361 -24.736 1.00 67.62 223 PRO A O 1
ATOM 1754 N N . ARG A 1 224 ? 24.730 -26.923 -23.192 1.00 66.75 224 ARG A N 1
ATOM 1755 C CA . ARG A 1 224 ? 23.943 -25.739 -23.538 1.00 66.75 224 ARG A CA 1
ATOM 1756 C C . ARG A 1 224 ? 24.796 -24.586 -24.068 1.00 66.75 224 ARG A C 1
ATOM 1758 O O . ARG A 1 224 ? 24.252 -23.534 -24.401 1.00 66.75 224 ARG A O 1
ATOM 1765 N N . GLU A 1 225 ? 26.110 -24.765 -24.126 1.00 68.62 225 GLU A N 1
ATOM 1766 C CA . GLU A 1 225 ? 27.036 -23.811 -24.724 1.00 68.62 225 GLU A CA 1
ATOM 1767 C C . GLU A 1 225 ? 26.772 -23.771 -26.241 1.00 68.62 225 GLU A C 1
ATOM 1769 O O . GLU A 1 225 ? 26.759 -24.804 -26.907 1.00 68.62 225 GLU A O 1
ATOM 1774 N N . GLY A 1 226 ? 26.416 -22.596 -26.773 1.00 77.56 226 GLY A N 1
ATOM 1775 C CA . GLY A 1 226 ? 26.001 -22.423 -28.176 1.00 77.56 226 GLY A CA 1
ATOM 1776 C C . GLY A 1 226 ? 24.491 -22.493 -28.454 1.00 77.56 226 GLY A C 1
ATOM 1777 O O . GLY A 1 226 ? 24.080 -22.438 -29.614 1.00 77.56 226 GLY A O 1
ATOM 1778 N N . TRP A 1 227 ? 23.632 -22.586 -27.433 1.00 83.31 227 TRP A N 1
ATOM 1779 C CA . TRP A 1 227 ? 22.182 -22.462 -27.637 1.00 83.31 227 TRP A CA 1
ATOM 1780 C C . TRP A 1 227 ? 21.784 -21.008 -27.902 1.00 83.31 227 TRP A C 1
ATOM 1782 O O . TRP A 1 227 ? 22.030 -20.125 -27.080 1.00 83.31 227 TRP A O 1
ATOM 1792 N N . GLY A 1 228 ? 21.108 -20.763 -29.025 1.00 84.69 228 GLY A N 1
ATOM 1793 C CA . GLY A 1 228 ? 20.480 -19.470 -29.286 1.00 84.69 228 GLY A CA 1
ATOM 1794 C C . GLY A 1 228 ? 19.216 -19.273 -28.442 1.00 84.69 228 GLY A C 1
ATOM 1795 O O . GLY A 1 228 ? 18.592 -20.234 -27.992 1.00 84.69 228 GLY A O 1
ATOM 1796 N N . VAL A 1 229 ? 18.775 -18.023 -28.273 1.00 78.06 229 VAL A N 1
ATOM 1797 C CA . VAL A 1 229 ? 17.537 -17.688 -27.531 1.00 78.06 229 VAL A CA 1
ATOM 1798 C C . VAL A 1 229 ? 16.314 -18.437 -28.085 1.00 78.06 229 VAL A C 1
ATOM 1800 O O . VAL A 1 229 ? 15.459 -18.883 -27.324 1.00 78.06 229 VAL A O 1
ATOM 1803 N N . ALA A 1 230 ? 16.254 -18.641 -29.403 1.00 83.00 230 ALA A N 1
ATOM 1804 C CA . ALA A 1 230 ? 15.190 -19.412 -30.045 1.00 83.00 230 ALA A CA 1
ATOM 1805 C C . ALA A 1 230 ? 15.180 -20.891 -29.611 1.00 83.00 230 ALA A C 1
ATOM 1807 O O . ALA A 1 230 ? 14.111 -21.448 -29.368 1.00 83.00 230 ALA A O 1
ATOM 1808 N N . ASP A 1 231 ? 16.353 -21.507 -29.443 1.00 83.25 231 ASP A N 1
ATOM 1809 C CA . ASP A 1 231 ? 16.476 -22.904 -29.010 1.00 83.25 231 ASP A CA 1
ATOM 1810 C C . ASP A 1 231 ? 15.983 -23.077 -27.562 1.00 83.25 231 ASP A C 1
ATOM 1812 O O . ASP A 1 231 ? 15.325 -24.066 -27.229 1.00 83.25 231 ASP A O 1
ATOM 1816 N N . TYR A 1 232 ? 16.218 -22.073 -26.709 1.00 82.19 232 TYR A N 1
ATOM 1817 C CA . TYR A 1 232 ? 15.690 -22.037 -25.343 1.00 82.19 232 TYR A CA 1
ATOM 1818 C C . TYR A 1 232 ? 14.166 -21.938 -25.294 1.00 82.19 232 TYR A C 1
ATOM 1820 O O . TYR A 1 232 ? 13.539 -22.626 -24.488 1.00 82.19 232 TYR A O 1
ATOM 1828 N N . LEU A 1 233 ? 13.562 -21.114 -26.152 1.00 83.75 233 LEU A N 1
ATOM 1829 C CA . LEU A 1 233 ? 12.104 -20.988 -26.217 1.00 83.75 233 LEU A CA 1
ATOM 1830 C C . LEU A 1 233 ? 11.456 -22.300 -26.669 1.00 83.75 233 LEU A C 1
ATOM 1832 O O . LEU A 1 233 ? 10.526 -22.778 -26.023 1.00 83.75 233 LEU A O 1
ATOM 1836 N N . VAL A 1 234 ? 12.015 -22.950 -27.693 1.00 84.50 234 VAL A N 1
ATOM 1837 C CA . VAL A 1 234 ? 11.533 -24.260 -28.158 1.00 84.50 234 VAL A CA 1
ATOM 1838 C C . VAL A 1 234 ? 11.692 -25.331 -27.075 1.00 84.50 234 VAL A C 1
ATOM 1840 O O . VAL A 1 234 ? 10.798 -26.162 -26.896 1.00 84.50 234 VAL A O 1
ATOM 1843 N N . PHE A 1 235 ? 12.785 -25.313 -26.309 1.00 87.81 235 PHE A N 1
ATOM 1844 C CA . PHE A 1 235 ? 12.977 -26.229 -25.184 1.00 87.81 235 PHE A CA 1
ATOM 1845 C C . PHE A 1 235 ? 11.949 -26.008 -24.066 1.00 87.81 235 PHE A C 1
ATOM 1847 O O . PHE A 1 235 ? 11.410 -26.982 -23.541 1.00 87.81 235 PHE A O 1
ATOM 1854 N N . LEU A 1 236 ? 11.647 -24.753 -23.720 1.00 84.50 236 LEU A N 1
ATOM 1855 C CA . LEU A 1 236 ? 10.636 -24.426 -22.710 1.00 84.50 236 LEU A CA 1
ATOM 1856 C C . LEU A 1 236 ? 9.225 -24.832 -23.150 1.00 84.50 236 LEU A C 1
ATOM 1858 O O . LEU A 1 236 ? 8.444 -25.298 -22.324 1.00 84.50 236 LEU A O 1
ATOM 1862 N N . GLU A 1 237 ? 8.911 -24.701 -24.438 1.00 80.88 237 GLU A N 1
ATOM 1863 C CA . GLU A 1 237 ? 7.597 -25.064 -24.977 1.00 80.88 237 GLU A CA 1
ATOM 1864 C C . GLU A 1 237 ? 7.417 -26.575 -25.169 1.00 80.88 237 GLU A C 1
ATOM 1866 O O . GLU A 1 237 ? 6.330 -27.105 -24.940 1.00 80.88 237 GLU A O 1
ATOM 1871 N N . THR A 1 238 ? 8.463 -27.291 -25.592 1.00 82.50 238 THR A N 1
ATOM 1872 C CA . THR A 1 238 ? 8.340 -28.693 -26.038 1.00 82.50 238 THR A CA 1
ATOM 1873 C C . THR A 1 238 ? 9.022 -29.712 -25.126 1.00 82.50 238 THR A C 1
ATOM 1875 O O . THR A 1 238 ? 8.804 -30.915 -25.283 1.00 82.50 238 THR A O 1
ATOM 1878 N N . GLY A 1 239 ? 9.864 -29.262 -24.192 1.00 83.75 239 GLY A N 1
ATOM 1879 C CA . GLY A 1 239 ? 10.680 -30.110 -23.318 1.00 83.75 239 GLY A CA 1
ATOM 1880 C C . GLY A 1 239 ? 11.791 -30.883 -24.039 1.00 83.75 239 GLY A C 1
ATOM 1881 O O . GLY A 1 239 ? 12.434 -31.738 -23.428 1.00 83.75 239 GLY A O 1
ATOM 1882 N N . LYS A 1 240 ? 12.019 -30.629 -25.334 1.00 80.38 240 LYS A N 1
ATOM 1883 C CA . LYS A 1 240 ? 13.007 -31.347 -26.150 1.00 80.38 240 LYS A CA 1
ATOM 1884 C C . LYS A 1 240 ? 14.257 -30.502 -26.343 1.00 80.38 240 LYS A C 1
ATOM 1886 O O . LYS A 1 240 ? 14.190 -29.403 -26.881 1.00 80.38 240 LYS A O 1
ATOM 1891 N N . ALA A 1 241 ? 15.395 -31.022 -25.889 1.00 77.75 241 ALA A N 1
ATOM 1892 C CA . ALA A 1 241 ? 16.690 -30.386 -26.099 1.00 77.75 241 ALA A CA 1
ATOM 1893 C C . ALA A 1 241 ? 17.125 -30.507 -27.567 1.00 77.75 241 ALA A C 1
ATOM 1895 O O . ALA A 1 241 ? 16.860 -31.525 -28.213 1.00 77.75 241 ALA A O 1
ATOM 1896 N N . LYS A 1 242 ? 17.808 -29.475 -28.076 1.00 74.50 242 LYS A N 1
ATOM 1897 C CA . LYS A 1 242 ? 18.462 -29.508 -29.388 1.00 74.50 242 LYS A CA 1
ATOM 1898 C C . LYS A 1 242 ? 19.479 -30.653 -29.396 1.00 74.50 242 LYS A C 1
ATOM 1900 O O . LYS A 1 242 ? 20.290 -30.760 -28.478 1.00 74.50 242 LYS A O 1
ATOM 1905 N N . ALA A 1 243 ? 19.395 -31.537 -30.390 1.00 66.44 243 ALA A N 1
ATOM 1906 C CA . ALA A 1 243 ? 20.362 -32.619 -30.539 1.00 66.44 243 ALA A CA 1
ATOM 1907 C C . ALA A 1 243 ? 21.759 -32.010 -30.761 1.00 66.44 243 ALA A C 1
ATOM 1909 O O . ALA A 1 243 ? 21.856 -31.050 -31.531 1.00 66.44 243 ALA A O 1
ATOM 1910 N N . PRO A 1 244 ? 22.813 -32.517 -30.096 1.00 65.06 244 PRO A N 1
ATOM 1911 C CA . PRO A 1 244 ? 24.156 -31.987 -30.277 1.00 65.06 244 PRO A CA 1
ATOM 1912 C C . PRO A 1 244 ? 24.547 -32.117 -31.749 1.00 65.06 244 PRO A C 1
ATOM 1914 O O . PRO A 1 244 ? 24.437 -33.192 -32.343 1.00 65.06 244 PRO A O 1
ATOM 1917 N N . GLU A 1 245 ? 24.948 -30.993 -32.332 1.00 58.03 245 GLU A N 1
ATOM 1918 C CA . GLU A 1 245 ? 25.450 -30.904 -33.695 1.00 58.03 245 GLU A CA 1
ATOM 1919 C C . GLU A 1 24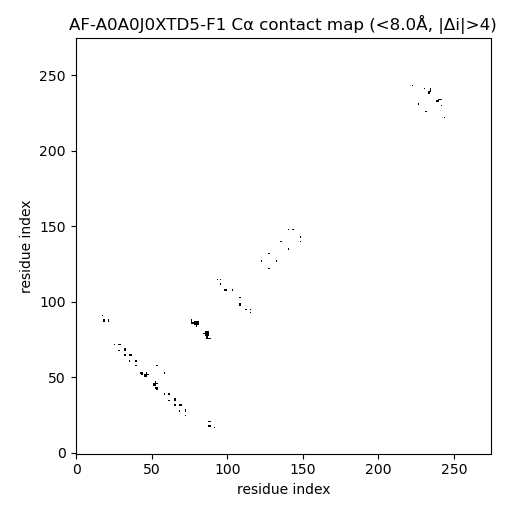5 ? 26.750 -31.711 -33.753 1.00 58.03 245 GLU A C 1
ATOM 1921 O O . GLU A 1 245 ? 27.783 -31.304 -33.224 1.00 58.03 245 GLU A O 1
ATOM 1926 N N . ALA A 1 246 ? 26.665 -32.932 -34.284 1.00 49.31 246 ALA A N 1
ATOM 1927 C CA . ALA A 1 246 ? 27.828 -33.782 -34.469 1.00 49.31 246 ALA A CA 1
ATOM 1928 C C . ALA A 1 246 ? 28.823 -33.037 -35.365 1.00 49.31 246 ALA A C 1
ATOM 1930 O O . ALA A 1 246 ? 28.461 -32.611 -36.464 1.00 49.31 246 ALA A O 1
ATOM 1931 N N . ALA A 1 247 ? 30.050 -32.868 -34.867 1.00 43.91 247 ALA A N 1
ATOM 1932 C CA . ALA A 1 247 ? 31.126 -32.181 -35.564 1.00 43.91 247 ALA A CA 1
ATOM 1933 C C . ALA A 1 247 ? 31.227 -32.659 -37.027 1.00 43.91 247 ALA A C 1
ATOM 1935 O O . ALA A 1 247 ? 31.117 -33.866 -37.281 1.00 43.91 247 ALA A O 1
ATOM 1936 N N . PRO A 1 248 ? 31.421 -31.745 -37.994 1.00 44.66 248 PRO A N 1
ATOM 1937 C CA . PRO A 1 248 ? 31.504 -32.116 -39.395 1.00 44.66 248 PRO A CA 1
ATOM 1938 C C . PRO A 1 248 ? 32.704 -33.042 -39.600 1.00 44.66 248 PRO A C 1
ATOM 1940 O O . PRO A 1 248 ? 33.849 -32.662 -39.365 1.00 44.66 248 PRO A O 1
ATOM 1943 N N . ALA A 1 249 ? 32.432 -34.270 -40.040 1.00 41.91 249 ALA A N 1
ATOM 1944 C CA . ALA A 1 249 ? 33.459 -35.159 -40.551 1.00 41.91 249 ALA A CA 1
ATOM 1945 C C . ALA A 1 249 ? 34.099 -34.492 -41.777 1.00 41.91 249 ALA A C 1
ATOM 1947 O O . ALA A 1 249 ? 33.442 -34.289 -42.801 1.00 41.91 249 ALA A O 1
ATOM 1948 N N . GLU A 1 250 ? 35.374 -34.126 -41.655 1.00 42.06 250 GLU A N 1
ATOM 1949 C CA . GLU A 1 250 ? 36.200 -33.743 -42.791 1.00 42.06 250 GLU A CA 1
ATOM 1950 C C . GLU A 1 250 ? 36.164 -34.849 -43.853 1.00 42.06 250 GLU A C 1
ATOM 1952 O O . GLU A 1 250 ? 36.443 -36.016 -43.577 1.00 42.06 250 GLU A O 1
ATOM 1957 N N . GLY A 1 251 ? 35.858 -34.460 -45.092 1.00 48.25 251 GLY A N 1
ATOM 1958 C CA . GLY A 1 251 ? 36.150 -35.267 -46.272 1.00 48.25 251 GLY A CA 1
ATOM 1959 C C . GLY A 1 251 ? 34.936 -35.797 -47.025 1.00 48.25 251 GLY A C 1
ATOM 1960 O O . GLY A 1 251 ? 34.690 -36.998 -47.036 1.00 48.25 251 GLY A O 1
ATOM 1961 N N . ALA A 1 252 ? 34.258 -34.933 -47.784 1.00 38.22 252 ALA A N 1
ATOM 1962 C CA . ALA A 1 252 ? 33.604 -35.354 -49.025 1.00 38.22 252 ALA A CA 1
ATOM 1963 C C . ALA A 1 252 ? 33.349 -34.17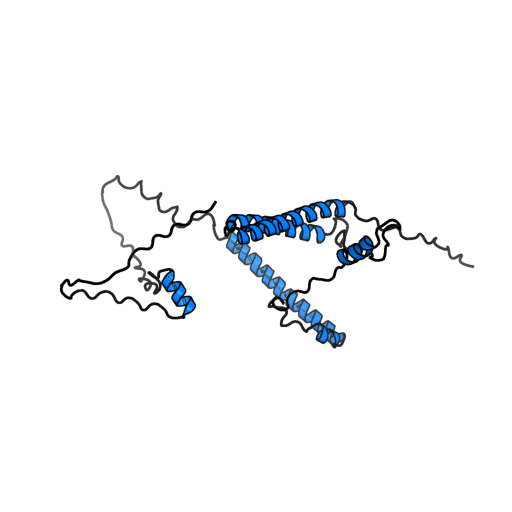0 -49.971 1.00 38.22 252 ALA A C 1
ATOM 1965 O O . ALA A 1 252 ? 32.358 -33.463 -49.858 1.00 38.22 252 ALA A O 1
ATOM 1966 N N . SER A 1 253 ? 34.297 -34.003 -50.893 1.00 38.28 253 SER A N 1
ATOM 1967 C CA . SER A 1 253 ? 34.143 -33.768 -52.336 1.00 38.28 253 SER A CA 1
ATOM 1968 C C . SER A 1 253 ? 33.089 -32.790 -52.882 1.00 38.28 253 SER A C 1
ATOM 1970 O O . SER A 1 253 ? 31.899 -32.822 -52.591 1.00 38.28 253 SER A O 1
ATOM 1972 N N . ALA A 1 254 ? 33.585 -31.966 -53.797 1.00 37.66 254 ALA A N 1
ATOM 1973 C CA . ALA A 1 254 ? 32.937 -30.854 -54.456 1.00 37.66 254 ALA A CA 1
ATOM 1974 C C . ALA A 1 254 ? 31.876 -31.218 -55.523 1.00 37.66 254 ALA A C 1
ATOM 1976 O O . ALA A 1 254 ? 32.043 -32.165 -56.288 1.00 37.66 254 ALA A O 1
ATOM 1977 N N . ALA A 1 255 ? 30.934 -30.268 -55.666 1.00 36.78 255 ALA A N 1
ATOM 1978 C CA . ALA A 1 255 ? 30.256 -29.801 -56.893 1.00 36.78 255 ALA A CA 1
ATOM 1979 C C . ALA A 1 255 ? 29.078 -30.635 -57.471 1.00 36.78 255 ALA A C 1
ATOM 1981 O O . ALA A 1 255 ? 28.948 -31.810 -57.141 1.00 36.78 255 ALA A O 1
ATOM 1982 N N . PRO A 1 256 ? 28.239 -30.087 -58.397 1.00 45.44 256 PRO A N 1
ATOM 1983 C CA . PRO A 1 256 ? 28.115 -28.700 -58.878 1.00 45.44 256 PRO A CA 1
ATOM 1984 C C . PRO A 1 256 ? 26.678 -28.107 -58.908 1.00 45.44 256 PRO A C 1
ATOM 1986 O O . PRO A 1 256 ? 25.662 -28.792 -58.944 1.00 45.44 256 PRO A O 1
ATOM 1989 N N . VAL A 1 257 ? 26.663 -26.772 -58.984 1.00 48.28 257 VAL A N 1
ATOM 1990 C CA . VAL A 1 257 ? 25.725 -25.843 -59.652 1.00 48.28 257 VAL A CA 1
ATOM 1991 C C . VAL A 1 257 ? 24.563 -26.452 -60.465 1.00 48.28 257 VAL A C 1
ATOM 1993 O O . VAL A 1 257 ? 24.775 -27.086 -61.498 1.00 48.28 257 VAL A O 1
ATOM 1996 N N . SER A 1 258 ? 23.326 -26.088 -60.100 1.00 37.09 258 SER A N 1
ATOM 1997 C CA . SER A 1 258 ? 22.197 -25.914 -61.034 1.00 37.09 258 SER A CA 1
ATOM 1998 C C . SER A 1 258 ? 21.081 -25.050 -60.428 1.00 37.09 258 SER A C 1
ATOM 2000 O O . SER A 1 258 ? 20.333 -25.482 -59.559 1.00 37.09 258 SER A O 1
ATOM 2002 N N . ALA A 1 259 ? 20.966 -23.822 -60.931 1.00 42.59 259 ALA A N 1
ATOM 2003 C CA . ALA A 1 259 ? 19.697 -23.110 -61.131 1.00 42.59 259 ALA A CA 1
ATOM 2004 C C . ALA A 1 259 ? 19.236 -23.430 -62.581 1.00 42.59 259 ALA A C 1
ATOM 2006 O O . ALA A 1 259 ? 20.121 -23.802 -63.360 1.00 42.59 259 ALA A O 1
ATOM 2007 N N . PRO A 1 260 ? 17.959 -23.274 -63.019 1.00 47.47 260 PRO A N 1
ATOM 2008 C CA . PRO A 1 260 ? 17.099 -22.117 -62.720 1.00 47.47 260 PRO A CA 1
ATOM 2009 C C . PRO A 1 260 ? 15.562 -22.353 -62.695 1.00 47.47 260 PRO A C 1
ATOM 2011 O O . PRO A 1 260 ? 15.046 -23.351 -63.186 1.00 47.47 260 PRO A O 1
ATOM 2014 N N . GLY A 1 261 ? 14.818 -21.322 -62.269 1.00 34.28 261 GLY A N 1
ATOM 2015 C CA . GLY A 1 261 ? 13.601 -20.903 -62.984 1.00 34.28 261 GLY A CA 1
ATOM 2016 C C . GLY A 1 261 ? 12.259 -20.906 -62.234 1.00 34.28 261 GLY A C 1
ATOM 2017 O O . GLY A 1 261 ? 11.923 -21.866 -61.555 1.00 34.28 261 GLY A O 1
ATOM 2018 N N . ALA A 1 262 ? 11.476 -19.852 -62.533 1.00 34.28 262 ALA A N 1
ATOM 2019 C CA . ALA A 1 262 ? 10.027 -19.644 -62.326 1.00 34.28 262 ALA A CA 1
ATOM 2020 C C . ALA A 1 262 ? 9.577 -19.253 -60.894 1.00 34.28 262 ALA A C 1
ATOM 2022 O O . ALA A 1 262 ? 9.984 -19.876 -59.931 1.00 34.28 262 ALA A O 1
ATOM 2023 N N . THR A 1 263 ? 8.727 -18.246 -60.629 1.00 41.72 263 THR A N 1
ATOM 2024 C CA . THR A 1 263 ? 7.810 -17.437 -61.460 1.00 41.72 263 THR A CA 1
ATOM 2025 C C . THR A 1 263 ? 7.221 -16.274 -60.632 1.00 41.72 263 THR A C 1
ATOM 2027 O O . THR A 1 263 ? 6.933 -16.456 -59.458 1.00 41.72 263 THR A O 1
ATOM 2030 N N . ALA A 1 264 ? 6.986 -15.136 -61.300 1.00 38.25 264 ALA A N 1
ATOM 2031 C CA . ALA A 1 264 ? 5.826 -14.224 -61.226 1.00 38.25 264 ALA A CA 1
ATOM 2032 C C . ALA A 1 264 ? 5.224 -13.733 -59.881 1.00 38.25 264 ALA A C 1
ATOM 2034 O O . ALA A 1 264 ? 4.640 -14.507 -59.136 1.00 38.25 264 ALA A O 1
ATOM 2035 N N . ALA A 1 265 ? 5.158 -12.400 -59.725 1.00 41.94 265 ALA A N 1
ATOM 2036 C CA . ALA A 1 265 ? 3.974 -11.619 -59.296 1.00 41.94 265 ALA A CA 1
ATOM 2037 C C . ALA A 1 265 ? 4.300 -10.118 -59.479 1.00 41.94 265 ALA A C 1
ATOM 2039 O O . ALA A 1 265 ? 5.202 -9.595 -58.837 1.00 41.94 265 ALA A O 1
ATOM 2040 N N . GLN A 1 266 ? 3.896 -9.483 -60.581 1.00 42.28 266 GLN A N 1
ATOM 2041 C CA . GLN A 1 266 ? 2.658 -8.710 -60.781 1.00 42.28 266 GLN A CA 1
ATOM 2042 C C . GLN A 1 266 ? 2.385 -7.564 -59.793 1.00 42.28 266 GLN A C 1
ATOM 2044 O O . GLN A 1 266 ? 2.355 -7.715 -58.579 1.00 42.28 266 GLN A O 1
ATOM 2049 N N . ALA A 1 267 ? 2.150 -6.415 -60.424 1.00 44.69 267 ALA A N 1
ATOM 2050 C CA . ALA A 1 267 ? 1.812 -5.108 -59.902 1.00 44.69 267 ALA A CA 1
ATOM 2051 C C . ALA A 1 267 ? 0.523 -5.063 -59.075 1.00 44.69 267 ALA A C 1
ATOM 2053 O O . ALA A 1 267 ? -0.458 -5.734 -59.390 1.00 44.69 267 ALA A O 1
ATOM 2054 N N . THR A 1 268 ? 0.456 -4.108 -58.147 1.00 48.53 268 THR A N 1
ATOM 2055 C CA . THR A 1 268 ? -0.794 -3.384 -57.889 1.00 48.53 268 THR A CA 1
ATOM 2056 C C . THR A 1 268 ? -0.481 -1.953 -57.462 1.00 48.53 268 THR A C 1
ATOM 2058 O O . THR A 1 268 ? 0.094 -1.708 -56.407 1.00 48.53 268 THR A O 1
ATOM 2061 N N . ALA A 1 269 ? -0.848 -1.007 -58.323 1.00 46.62 269 ALA A N 1
ATOM 2062 C CA . ALA A 1 269 ? -1.070 0.380 -57.954 1.00 46.62 269 ALA A CA 1
ATOM 2063 C C . ALA A 1 269 ? -2.483 0.487 -57.367 1.00 46.62 269 ALA A C 1
ATOM 2065 O O . ALA A 1 269 ? -3.415 -0.079 -57.938 1.00 46.62 269 ALA A O 1
ATOM 2066 N N . LEU A 1 270 ? -2.663 1.249 -56.289 1.00 52.00 270 LEU A N 1
ATOM 2067 C CA . LEU A 1 270 ? -3.973 1.791 -55.947 1.00 52.00 270 LEU A CA 1
ATOM 2068 C C . LEU A 1 270 ? -3.814 3.214 -55.414 1.00 52.00 270 LEU A C 1
ATOM 2070 O O . LEU A 1 270 ? -3.189 3.457 -54.385 1.00 52.00 270 LEU A O 1
ATOM 2074 N N . ALA A 1 271 ? -4.373 4.146 -56.175 1.00 48.88 271 ALA A N 1
ATOM 2075 C CA . ALA A 1 271 ? -4.651 5.505 -55.765 1.00 48.88 271 ALA A CA 1
ATOM 2076 C C . ALA A 1 271 ? -5.983 5.538 -55.008 1.00 48.88 271 ALA A C 1
ATOM 2078 O O . ALA A 1 271 ? -6.936 4.903 -55.452 1.00 48.88 271 ALA A O 1
ATOM 2079 N N . THR A 1 272 ? -6.084 6.368 -53.972 1.00 50.38 272 THR A N 1
ATOM 2080 C CA . THR A 1 272 ? -7.351 7.010 -53.592 1.00 50.38 272 THR A CA 1
ATOM 2081 C C . THR A 1 272 ? -7.075 8.382 -52.996 1.00 50.38 272 THR A C 1
ATOM 2083 O O . THR A 1 272 ? -6.380 8.517 -51.992 1.00 50.38 272 THR A O 1
ATOM 2086 N N . ALA A 1 273 ? -7.642 9.383 -53.660 1.00 51.84 273 ALA A N 1
ATOM 2087 C CA . ALA A 1 273 ? -7.866 10.732 -53.180 1.00 51.84 273 ALA A CA 1
ATOM 2088 C C . ALA A 1 273 ? -9.199 10.808 -52.413 1.00 51.84 273 ALA A C 1
ATOM 2090 O O . ALA A 1 273 ? -10.139 10.105 -52.774 1.00 51.84 273 ALA A O 1
ATOM 2091 N N . SER A 1 274 ? -9.278 11.695 -51.422 1.00 47.31 274 SER A N 1
ATOM 2092 C CA . SER A 1 274 ? -10.450 12.500 -51.014 1.00 47.31 274 SER A CA 1
ATOM 2093 C C . SER A 1 274 ? -9.917 13.462 -49.937 1.00 47.31 274 SER A C 1
ATOM 2095 O O . SER A 1 274 ? -9.196 13.009 -49.051 1.00 47.31 274 SER A O 1
ATOM 2097 N N . ALA A 1 275 ? -9.961 14.790 -50.087 1.00 52.62 275 ALA A N 1
ATOM 2098 C CA . ALA A 1 275 ? -11.148 15.656 -50.053 1.00 52.62 275 ALA A CA 1
ATOM 2099 C C . ALA A 1 275 ? -11.957 15.454 -48.770 1.00 52.62 275 ALA A C 1
ATOM 2101 O O . ALA A 1 275 ? -12.496 14.334 -48.610 1.00 52.62 275 ALA A O 1
#

Foldseek 3Di:
DDDPPDPDPDDDPDPDDQPVVLVVVLVVLVVVLVVLVVVLVVLCVVCVVVVNRDDPVVNVVSVVVSVVSVVVSVCSQAPPDPVDPGGSCPPDDPPLPPDDDPPDDPVVSVVVCVVSDPPDDPDDPVPPPPVCVPDDDPVRLVPDDPVVNVVVVVVVVVVVVVVVVVVVVVVVVVVVVVVVDPPPDDVPPPPPPPPDPPDDDDDDDDDDDDDPDPPDDPDDPDQCVPDDPVQVVCCVVPVDHDDPDPPDDPDDDDDDDDDDDDDDDDDDDDDDDDD

Solvent-accessible surface area (backbone atoms only — not comparable to full-atom values): 18516 Å² total; per-residue (Å²): 136,85,79,81,77,78,80,73,79,85,74,77,79,74,80,84,73,74,62,57,72,62,52,65,56,44,53,58,55,49,52,55,50,50,52,51,51,51,52,52,49,49,49,56,53,49,13,68,74,68,74,54,64,72,54,67,66,60,52,50,55,51,49,52,53,51,50,52,48,52,50,50,51,51,46,60,64,64,44,46,44,100,90,50,95,52,27,78,61,74,83,61,74,85,60,87,84,62,75,70,63,94,86,55,58,75,67,55,53,57,52,47,55,61,69,66,52,78,74,72,76,83,71,60,81,88,67,58,53,92,75,51,87,76,55,76,50,74,71,58,59,72,71,49,53,72,72,55,46,50,54,52,52,52,51,49,51,54,48,50,50,52,51,51,52,51,52,53,51,50,52,51,51,51,50,53,51,56,72,71,46,65,84,80,67,56,95,78,72,69,79,75,77,80,78,84,84,84,89,85,80,88,84,88,85,83,83,91,79,91,74,83,75,78,76,72,74,80,72,76,78,60,97,64,73,88,64,49,74,67,55,53,52,48,24,74,75,68,74,51,76,82,77,81,78,74,76,82,77,86,85,79,85,85,86,80,93,81,85,87,86,90,81,92,82,84,88,83,87,82,88,84,89,78,134

pLDDT: mean 70.99, std 16.94, range [34.28, 95.56]

Sequence (275 aa):
MQGQQKLVPFVPPAPVGIPIAAVQSLVPQLATTINDIDTLKTQLSAGNVNATFPSWDTLLQRYTLLLSRVQSLSKFISTPPPKGTEPALAHYLVHPLRPLAPDADQLAQDVLFQAINTQTLPMPESESVPGARGMLGLDTLRGLDEGALQRHTDRLKARLGRESQRARGMMREIERRGEEYDWTYRPGEEEEEEKEEEEEEEDLFGDDEEEEEQKAEPLAPNPREGWGVADYLVFLETGKAKAPEAAPAEGASAAPVSAPGATAAQATALATASA

Secondary structure (DSSP, 8-state):
-----------PPPP----HHHHHHHHHHHHHHHHHHHHHHHHHHHHHHHS-PPPHHHHHHHHHHHHHHHHHHHHHHHPPPTT-SS-TTTT----TTSPPPTTS-HHHHHHHHHHH--PPP---GGGS-TTGGGS--HHHHHTS-HHHHHHHHHHHHHHHHHHHHHHHHHHHHHHHHHHHS-TT--TTTSSSSSSSS---------------------PPPPTTTT--HHHHHHHHHH-PPPPP-PPP-S-------------------------

Mean predicted aligned error: 20.61 Å

Radius of gyration: 37.33 Å; Cα contacts (8 Å, |Δi|>4): 60; chains: 1; bounding box: 101×57×126 Å

Nearest PDB structures (foldseek):
  8cok-assembly1_A  TM=5.208E-01  e=1.018E+00  Homo sapiens
  8gl8-assembly1_G  TM=5.386E-01  e=4.420E+00  Flavobacterium johnsoniae
  5mto-assembly1_A  TM=5.002E-01  e=5.646E+00  Homo sapiens
  5mto-assembly1_B  TM=5.457E-01  e=9.792E+00  Homo sapiens